Protein 2QEN (pdb70)

InterPro domains:
  IPR011579 ATPase domain [PF01637] (15-243)
  IPR027417 P-loop containing nucleoside triphosphate hydrolase [G3DSA:3.40.50.300] (1-202)
  IPR027417 P-loop containing nucleoside triphosphate hydrolase [SSF52540] (1-277)
  IPR036388 Winged helix-like DNA-binding domain superfamily [G3DSA:1.10.10.10] (281-350)
  IPR036390 Winged helix DNA-binding domain superfamily [SSF46785] (278-348)
  IPR048907 MCM, C-terminal domain [PF21100] (280-339)

Foldseek 3Di:
DLLDDDAAQAPVNDQDCPVLLVLVVVQVVPALEAEEEAAPLLQRVNSVNRSCVVPAEFEAELCVQCPPPVAHEQQSSLVRVLVRCPPVVVVCVVQVFPDDAPCNVDRSVPDDPLNRVVSQLVSLVVSVAYEYEYEQCLSCLRYDDPRNLSVQLSSLCCRPPRSRYHYYYYHNLQLSVCVSQPCCDPVGSNHPGDGHYRYRYFDALVSQLVSLVVLCVVVVHDDDSVLSNVLCVQFPRRSSLSSQLSNLCVVPVDSVRSVVVSLVVLLVVLVVVVVVVVVVPVVLLLLLLQLLVPLWADVSSQVVVVVVPDRDDPVRSVVSVVSCVSRQQWDQDPRTIHGNGSSSSVSSPD

B-factor: mean 32.13, std 5.2, range [16.72, 61.6]

Sequence (350 aa):
MLFDLRPKTRREDIFDREEESRKLEESLENYPLTLLLGIRRVGKSSLLRAFLNERPGILIDCRELYAERGHITREELIKELQSTISPFQKFQSKFKISLNLKFLTLEPRKLSLREVFRELNDLGEELGEFIVAFDEAQYLRFYGSRGGKELLALFAYAYDSLPNLKIILTGSEVGLLHDFLKITDYESPLYGRIAGEVLVKPFDKDTSVEFLKRGFREVNLDVPENEIEEAVELLDGIPGWLVVFGVEYLRNGDFGRAMKRTLEVAKGLIMGELEELRRRSPRYVDILRAIALGYNRWSLIRDYLAVKGTKIPEPRLYALLENLKKMNWIVEEDNTYKIADPVVATVLRI

Radius of gyration: 21.98 Å; Cα contacts (8 Å, |Δi|>4): 518; chains: 1; bounding box: 41×49×59 Å

CATH classification: 3.40.50.300 (+2 more: 1.10.8.60, 1.10.10.10)

Structure (mmCIF, N/CA/C/O backbone):
data_2QEN
#
_entry.id   2QEN
#
_cell.length_a   80.614
_cell.length_b   49.195
_cell.length_c   108.863
_cell.angle_alpha   90.00
_cell.angle_beta   98.10
_cell.angle_gamma   90.00
#
_symmetry.space_group_name_H-M   'C 1 2 1'
#
loop_
_entity.id
_entity.type
_entity.pdbx_description
1 polymer 'WALKER-TYPE ATPASE'
2 non-polymer 'MAGNESIUM ION'
3 non-polymer "ADENOSINE-5'-DIPHOSPHATE"
4 water water
#
loop_
_atom_site.group_PDB
_atom_site.id
_atom_site.type_symbol
_atom_site.label_atom_id
_atom_site.label_alt_id
_atom_site.label_comp_id
_atom_site.label_asym_id
_atom_site.label_entity_id
_atom_site.label_seq_id
_atom_site.pdbx_PDB_ins_code
_atom_site.Cartn_x
_atom_site.Cartn_y
_atom_site.Cartn_z
_atom_site.occupancy
_atom_site.B_iso_or_equiv
_atom_site.auth_seq_id
_atom_site.auth_comp_id
_atom_site.auth_asym_id
_atom_site.auth_atom_id
_atom_site.pdbx_PDB_model_num
ATOM 1 N N . MET A 1 1 ? 30.362 -4.060 29.008 1.00 33.10 1 MET A N 1
ATOM 2 C CA . MET A 1 1 ? 29.508 -4.397 30.206 1.00 33.59 1 MET A CA 1
ATOM 3 C C . MET A 1 1 ? 28.508 -3.287 30.559 1.00 31.96 1 MET A C 1
ATOM 4 O O . MET A 1 1 ? 28.770 -2.112 30.301 1.00 31.84 1 MET A O 1
ATOM 9 N N . LEU A 1 2 ? 27.364 -3.672 31.126 1.00 30.62 2 LEU A N 1
ATOM 10 C CA . LEU A 1 2 ? 26.340 -2.717 31.577 1.00 29.35 2 LEU A CA 1
ATOM 11 C C . LEU A 1 2 ? 26.872 -1.743 32.620 1.00 28.19 2 LEU A C 1
ATOM 12 O O . LEU A 1 2 ? 26.668 -0.531 32.509 1.00 27.70 2 LEU A O 1
ATOM 17 N N . PHE A 1 3 ? 27.541 -2.284 33.635 1.00 26.46 3 PHE A N 1
ATOM 18 C CA . PHE A 1 3 ? 28.052 -1.466 34.724 1.00 25.54 3 PHE A CA 1
ATOM 19 C C . PHE A 1 3 ? 29.377 -0.813 34.322 1.00 25.43 3 PHE A C 1
ATOM 20 O O . PHE A 1 3 ? 30.458 -1.214 34.732 1.00 24.69 3 PHE A O 1
ATOM 28 N N . ASP A 1 4 ? 29.238 0.211 33.491 1.00 26.49 4 ASP A N 1
ATOM 29 C CA . ASP A 1 4 ? 30.355 0.922 32.881 1.00 27.58 4 ASP A CA 1
ATOM 30 C C . ASP A 1 4 ? 29.854 2.325 32.579 1.00 27.78 4 ASP A C 1
ATOM 31 O O . ASP A 1 4 ? 28.772 2.482 32.042 1.00 27.15 4 ASP A O 1
ATOM 36 N N . LEU A 1 5 ? 30.642 3.339 32.934 1.00 29.48 5 LEU A N 1
ATOM 37 C CA . LEU A 1 5 ? 30.213 4.746 32.823 1.00 30.96 5 LEU A CA 1
ATOM 38 C C . LEU A 1 5 ? 30.444 5.401 31.463 1.00 31.61 5 LEU A C 1
ATOM 39 O O . LEU A 1 5 ? 29.859 6.449 31.191 1.00 32.00 5 LEU A O 1
ATOM 44 N N . ARG A 1 6 ? 31.289 4.807 30.619 1.00 32.44 6 ARG A N 1
ATOM 45 C CA . ARG A 1 6 ? 31.525 5.328 29.257 1.00 33.66 6 ARG A CA 1
ATOM 46 C C . ARG A 1 6 ? 30.240 5.298 28.414 1.00 33.63 6 ARG A C 1
ATOM 47 O O . ARG A 1 6 ? 29.360 4.468 28.668 1.00 33.64 6 ARG A O 1
ATOM 55 N N . PRO A 1 7 ? 30.112 6.215 27.419 1.00 33.79 7 PRO A N 1
ATOM 56 C CA . PRO A 1 7 ? 28.908 6.253 26.584 1.00 33.50 7 PRO A CA 1
ATOM 57 C C . PRO A 1 7 ? 28.632 4.954 25.824 1.00 33.12 7 PRO A C 1
ATOM 58 O O . PRO A 1 7 ? 29.545 4.334 25.286 1.00 33.30 7 PRO A O 1
ATOM 62 N N . LYS A 1 8 ? 27.372 4.551 25.788 1.00 32.96 8 LYS A N 1
ATOM 63 C CA . LYS A 1 8 ? 26.974 3.354 25.056 1.00 32.80 8 LYS A CA 1
ATOM 64 C C . LYS A 1 8 ? 26.593 3.718 23.617 1.00 33.24 8 LYS A C 1
ATOM 65 O O . LYS A 1 8 ? 25.796 4.631 23.385 1.00 32.65 8 LYS A O 1
ATOM 71 N N . THR A 1 9 ? 27.177 2.998 22.664 1.00 33.62 9 THR A N 1
ATOM 72 C CA . THR A 1 9 ? 27.120 3.388 21.252 1.00 34.98 9 THR A CA 1
ATOM 73 C C . THR A 1 9 ? 26.603 2.293 20.310 1.00 35.19 9 THR A C 1
ATOM 74 O O . THR A 1 9 ? 26.340 2.562 19.140 1.00 36.01 9 THR A O 1
ATOM 78 N N . ARG A 1 10 ? 26.463 1.070 20.815 1.00 35.56 10 ARG A N 1
ATOM 79 C CA . ARG A 1 10 ? 26.048 -0.073 19.999 1.00 36.10 10 ARG A CA 1
ATOM 80 C C . ARG A 1 10 ? 24.819 -0.754 20.585 1.00 36.01 10 ARG A C 1
ATOM 81 O O . ARG A 1 10 ? 24.598 -0.708 21.797 1.00 35.69 10 ARG A O 1
ATOM 89 N N . ARG A 1 11 ? 24.049 -1.397 19.709 1.00 36.17 11 ARG A N 1
ATOM 90 C CA . ARG A 1 11 ? 22.846 -2.147 20.057 1.00 36.70 11 ARG A CA 1
ATOM 91 C C . ARG A 1 11 ? 23.105 -3.251 21.103 1.00 36.80 11 ARG A C 1
ATOM 92 O O . ARG A 1 11 ? 22.334 -3.383 22.050 1.00 36.55 11 ARG A O 1
ATOM 100 N N . GLU A 1 12 ? 24.183 -4.026 20.938 1.00 36.98 12 GLU A N 1
ATOM 101 C CA . GLU A 1 12 ? 24.496 -5.137 21.856 1.00 37.42 12 GLU A CA 1
ATOM 102 C C . GLU A 1 12 ? 24.899 -4.639 23.257 1.00 36.56 12 GLU A C 1
ATOM 103 O O . GLU A 1 12 ? 25.000 -5.425 24.196 1.00 36.81 12 GLU A O 1
ATOM 109 N N . ASP A 1 13 ? 25.104 -3.330 23.385 1.00 36.00 13 ASP A N 1
ATOM 110 C CA . ASP A 1 13 ? 25.464 -2.691 24.663 1.00 35.29 13 ASP A CA 1
ATOM 111 C C . ASP A 1 13 ? 24.279 -2.045 25.399 1.00 34.29 13 ASP A C 1
ATOM 112 O O . ASP A 1 13 ? 24.433 -1.509 26.491 1.00 34.39 13 ASP A O 1
ATOM 117 N N . ILE A 1 14 ? 23.101 -2.122 24.792 1.00 33.39 14 ILE A N 1
ATOM 118 C CA . ILE A 1 14 ? 21.876 -1.505 25.308 1.00 32.80 14 ILE A CA 1
ATOM 119 C C . ILE A 1 14 ? 20.966 -2.605 25.851 1.00 31.67 14 ILE A C 1
ATOM 120 O O . ILE A 1 14 ? 20.606 -3.521 25.110 1.00 30.86 14 ILE A O 1
ATOM 125 N N . PHE A 1 15 ? 20.616 -2.522 27.140 1.00 30.23 15 PHE A N 1
ATOM 126 C CA . PHE A 1 15 ? 19.626 -3.426 27.732 1.00 29.37 15 PHE A CA 1
ATOM 127 C C . PHE A 1 15 ? 18.230 -3.108 27.195 1.00 29.38 15 PHE A C 1
ATOM 128 O O . PHE A 1 15 ? 17.826 -1.946 27.150 1.00 28.87 15 PHE A O 1
ATOM 136 N N . ASP A 1 16 ? 17.508 -4.164 26.820 1.00 29.89 16 ASP A N 1
ATOM 137 C CA .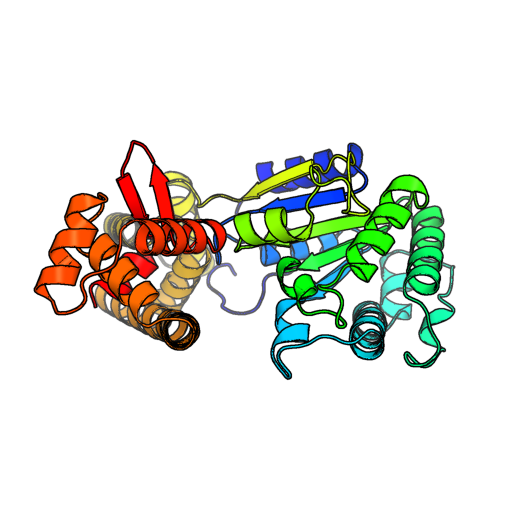 ASP A 1 16 ? 16.196 -4.103 26.145 1.00 30.39 16 ASP A CA 1
ATOM 138 C C . ASP A 1 16 ? 16.028 -3.027 25.075 1.00 30.21 16 ASP A C 1
ATOM 139 O O . ASP A 1 16 ? 16.777 -3.002 24.094 1.00 30.21 16 ASP A O 1
ATOM 144 N N . ARG A 1 17 ? 15.034 -2.159 25.277 1.00 30.14 17 ARG A N 1
ATOM 145 C CA . ARG A 1 17 ? 14.655 -1.100 24.313 1.00 29.57 17 ARG A CA 1
ATOM 146 C C . ARG A 1 17 ? 14.302 -1.608 22.910 1.00 29.31 17 ARG A C 1
ATOM 147 O O . ARG A 1 17 ? 14.422 -0.883 21.921 1.00 28.78 17 ARG A O 1
ATOM 155 N N . GLU A 1 18 ? 13.844 -2.851 22.836 1.00 29.51 18 GLU A N 1
ATOM 156 C CA . GLU A 1 18 ? 13.518 -3.477 21.551 1.00 29.93 18 GLU A CA 1
ATOM 157 C C . GLU A 1 18 ? 12.202 -2.960 20.951 1.00 29.60 18 GLU A C 1
ATOM 158 O O . GLU A 1 18 ? 12.078 -2.831 19.735 1.00 29.45 18 GLU A O 1
ATOM 164 N N . GLU A 1 19 ? 11.239 -2.661 21.818 1.00 29.48 19 GLU A N 1
ATOM 165 C CA . GLU A 1 19 ? 9.980 -2.022 21.430 1.00 29.37 19 GLU A CA 1
ATOM 166 C C . GLU A 1 19 ? 10.253 -0.598 20.924 1.00 28.52 19 GLU A C 1
ATOM 167 O O . GLU A 1 19 ? 9.741 -0.192 19.889 1.00 27.95 19 GLU A O 1
ATOM 173 N N . GLU A 1 20 ? 11.073 0.140 21.672 1.00 27.91 20 GLU A N 1
ATOM 174 C CA . GLU A 1 20 ? 11.424 1.527 21.365 1.00 27.53 20 GLU A CA 1
ATOM 175 C C . GLU A 1 20 ? 12.188 1.668 20.043 1.00 27.32 20 GLU A C 1
ATOM 176 O O . GLU A 1 20 ? 11.952 2.605 19.269 1.00 26.89 20 GLU A O 1
ATOM 182 N N . SER A 1 21 ? 13.102 0.736 19.800 1.00 27.49 21 SER A N 1
ATOM 183 C CA . SER A 1 21 ? 13.885 0.719 18.566 1.00 28.41 21 SER A CA 1
ATOM 184 C C . SER A 1 21 ? 13.001 0.454 17.328 1.00 27.65 21 SER A C 1
ATOM 185 O O . SER A 1 21 ? 13.111 1.156 16.323 1.00 27.99 21 SER A O 1
ATOM 188 N N . ARG A 1 22 ? 12.114 -0.532 17.431 1.00 27.14 22 ARG A N 1
ATOM 189 C CA . ARG A 1 22 ? 11.126 -0.833 16.400 1.00 27.70 22 ARG A CA 1
ATOM 190 C C . ARG A 1 22 ? 10.214 0.366 16.140 1.00 26.86 22 ARG A C 1
ATOM 191 O O . ARG A 1 22 ? 9.981 0.730 14.990 1.00 26.19 22 ARG A O 1
ATOM 199 N N . LYS A 1 23 ? 9.725 0.983 17.214 1.00 26.58 23 LYS A N 1
ATOM 200 C CA . LYS A 1 23 ? 8.887 2.177 17.101 1.00 26.90 23 LYS A CA 1
ATOM 201 C C . LYS A 1 23 ? 9.594 3.363 16.433 1.00 26.70 23 LYS A C 1
ATOM 202 O O . LYS A 1 23 ? 8.964 4.125 15.710 1.00 26.45 23 LYS A O 1
ATOM 208 N N . LEU A 1 24 ? 10.899 3.496 16.671 1.00 26.97 24 LEU A N 1
ATOM 209 C CA . LEU A 1 24 ? 11.722 4.500 16.017 1.00 27.56 24 LEU A CA 1
ATOM 210 C C . LEU A 1 24 ? 11.851 4.203 14.510 1.00 27.80 24 LEU A C 1
ATOM 211 O O . LEU A 1 24 ? 11.668 5.105 13.697 1.00 27.02 24 LEU A O 1
ATOM 216 N N . GLU A 1 25 ? 12.133 2.940 14.156 1.00 28.59 25 GLU A N 1
ATOM 217 C CA . GLU A 1 25 ? 12.185 2.493 12.754 1.00 29.73 25 GLU A CA 1
ATOM 218 C C . GLU A 1 25 ? 10.871 2.754 12.042 1.00 29.38 25 GLU A C 1
ATOM 219 O O . GLU A 1 25 ? 10.869 3.255 10.911 1.00 29.44 25 GLU A O 1
ATOM 225 N N . GLU A 1 26 ? 9.768 2.397 12.703 1.00 28.89 26 GLU A N 1
ATOM 226 C CA . GLU A 1 26 ? 8.420 2.606 12.181 1.00 29.19 26 GLU A CA 1
ATOM 227 C C . GLU A 1 26 ? 8.130 4.091 11.934 1.00 28.49 26 GLU A C 1
ATOM 228 O O . GLU A 1 26 ? 7.569 4.456 10.905 1.00 28.01 26 GLU A O 1
ATOM 234 N N . SER A 1 27 ? 8.545 4.947 12.862 1.00 28.20 27 SER A N 1
ATOM 235 C CA . SER A 1 27 ? 8.303 6.373 12.717 1.00 28.38 27 SER A CA 1
ATOM 236 C C . SER A 1 27 ? 9.048 6.977 11.524 1.00 28.61 27 SER A C 1
ATOM 237 O O . SER A 1 27 ? 8.488 7.782 10.769 1.00 28.01 27 SER A O 1
ATOM 240 N N . LEU A 1 28 ? 10.310 6.584 11.364 1.00 29.51 28 LEU A N 1
ATOM 241 C CA . LEU A 1 28 ? 11.092 6.981 10.191 1.00 30.26 28 LEU A CA 1
ATOM 242 C C . LEU A 1 28 ? 10.416 6.564 8.884 1.00 30.43 28 LEU A C 1
ATOM 243 O O . LEU A 1 28 ? 10.326 7.373 7.954 1.00 30.24 28 LEU A O 1
ATOM 248 N N . GLU A 1 29 ? 9.897 5.332 8.840 1.00 31.06 29 GLU A N 1
ATOM 249 C CA . GLU A 1 29 ? 9.128 4.833 7.685 1.00 31.69 29 GLU A CA 1
ATOM 250 C C . GLU A 1 29 ? 7.906 5.678 7.361 1.00 31.45 29 GLU A C 1
ATOM 251 O O . GLU A 1 29 ? 7.527 5.796 6.200 1.00 31.32 29 GLU A O 1
ATOM 257 N N . ASN A 1 30 ? 7.289 6.260 8.386 1.00 31.53 30 ASN A N 1
ATOM 258 C CA . ASN A 1 30 ? 6.000 6.936 8.211 1.00 31.75 30 ASN A CA 1
ATOM 259 C C . ASN A 1 30 ? 6.046 8.465 8.045 1.00 31.69 30 ASN A C 1
ATOM 260 O O . ASN A 1 30 ? 5.147 9.039 7.443 1.00 31.76 30 ASN A O 1
ATOM 265 N N . TYR A 1 31 ? 7.092 9.102 8.575 1.00 31.59 31 TYR A N 1
ATOM 266 C CA . TYR A 1 31 ? 7.200 10.560 8.648 1.00 31.47 31 TYR A CA 1
ATOM 267 C C . TYR A 1 31 ? 8.619 11.002 8.330 1.00 31.27 31 TYR A C 1
ATOM 268 O O . TYR A 1 31 ? 9.566 10.323 8.709 1.00 31.31 31 TYR A O 1
ATOM 277 N N . PRO A 1 32 ? 8.774 12.144 7.632 1.00 31.21 32 PRO A N 1
ATOM 278 C CA . PRO A 1 32 ? 10.108 12.731 7.403 1.00 31.19 32 PRO A CA 1
ATOM 279 C C . PRO A 1 32 ? 10.782 13.225 8.704 1.00 30.93 32 PRO A C 1
ATOM 280 O O . PRO A 1 32 ? 12.026 13.280 8.793 1.00 30.95 32 PRO A O 1
ATOM 284 N N . LEU A 1 33 ? 9.958 13.560 9.689 1.00 30.03 33 LEU A N 1
ATOM 285 C CA . LEU A 1 33 ? 10.401 14.133 10.946 1.00 29.95 33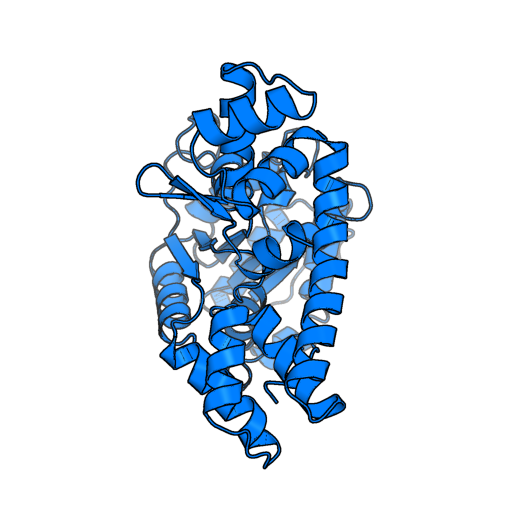 LEU A CA 1
ATOM 286 C C . LEU A 1 33 ? 9.870 13.280 12.123 1.00 29.61 33 LEU A C 1
ATOM 287 O O . LEU A 1 33 ? 8.675 12.971 12.183 1.00 29.57 33 LEU A O 1
ATOM 292 N N . THR A 1 34 ? 10.754 12.941 13.058 1.00 28.86 34 THR A N 1
ATOM 293 C CA . THR A 1 34 ? 10.424 12.096 14.223 1.00 28.62 34 THR A CA 1
ATOM 294 C C . THR A 1 34 ? 10.923 12.788 15.487 1.00 28.14 34 THR A C 1
ATOM 295 O O . THR A 1 34 ? 12.022 13.335 15.494 1.00 28.93 34 THR A O 1
ATOM 299 N N . LEU A 1 35 ? 10.110 12.785 16.541 1.00 27.45 35 LEU A N 1
ATOM 300 C CA . LEU A 1 35 ? 10.539 13.283 17.849 1.00 26.81 35 LEU A CA 1
ATOM 301 C C . LEU A 1 35 ? 10.809 12.117 18.803 1.00 26.46 35 LEU A C 1
ATOM 302 O O . LEU A 1 35 ? 9.970 11.225 18.956 1.00 26.93 35 LEU A O 1
ATOM 307 N N . LEU A 1 36 ? 11.988 12.112 19.422 1.00 25.62 36 LEU A N 1
ATOM 308 C CA . LEU A 1 36 ? 12.309 11.111 20.414 1.00 24.94 36 LEU A CA 1
ATOM 309 C C . LEU A 1 36 ? 12.280 11.747 21.806 1.00 24.90 36 LEU A C 1
ATOM 310 O O . LEU A 1 36 ? 13.112 12.597 22.124 1.00 25.11 36 LEU A O 1
ATOM 315 N N . LEU A 1 37 ? 11.309 11.333 22.618 1.00 23.75 37 LEU A N 1
ATOM 316 C CA . LEU A 1 37 ? 10.917 12.086 23.815 1.00 23.73 37 LEU A CA 1
ATOM 317 C C . LEU A 1 37 ? 10.933 11.278 25.101 1.00 23.59 37 LEU A C 1
ATOM 318 O O . LEU A 1 37 ? 10.595 10.089 25.102 1.00 23.54 37 LEU A O 1
ATOM 323 N N . GLY A 1 38 ? 11.320 11.938 26.192 1.00 24.17 38 GLY A N 1
ATOM 324 C CA . GLY A 1 38 ? 11.342 11.340 27.523 1.00 24.40 38 GLY A CA 1
ATOM 325 C C . GLY A 1 38 ? 12.165 12.133 28.525 1.00 25.58 38 GLY A C 1
ATOM 326 O O . GLY A 1 38 ? 12.875 13.074 28.168 1.00 25.78 38 GLY A O 1
ATOM 327 N N . ILE A 1 39 ? 12.056 11.734 29.784 1.00 26.13 39 ILE A N 1
ATOM 328 C CA . ILE A 1 39 ? 12.791 12.308 30.922 1.00 27.70 39 ILE A CA 1
ATOM 329 C C . ILE A 1 39 ? 14.312 12.258 30.712 1.00 27.26 39 ILE A C 1
ATOM 330 O O . ILE A 1 39 ? 14.829 11.360 30.039 1.00 27.07 39 ILE A O 1
ATOM 335 N N . ARG A 1 40 ? 15.025 13.231 31.270 1.00 27.49 40 ARG A N 1
ATOM 336 C CA . ARG A 1 40 ? 16.485 13.208 31.267 1.00 28.13 40 ARG A CA 1
ATOM 337 C C . ARG A 1 40 ? 16.999 11.939 31.965 1.00 27.72 40 ARG A C 1
ATOM 338 O O . ARG A 1 40 ? 16.506 11.581 33.032 1.00 27.01 40 ARG A O 1
ATOM 346 N N . ARG A 1 41 ? 17.973 11.276 31.332 1.00 27.45 41 ARG A N 1
ATOM 347 C CA . ARG A 1 41 ? 18.660 10.063 31.831 1.00 27.18 41 ARG A CA 1
ATOM 348 C C . A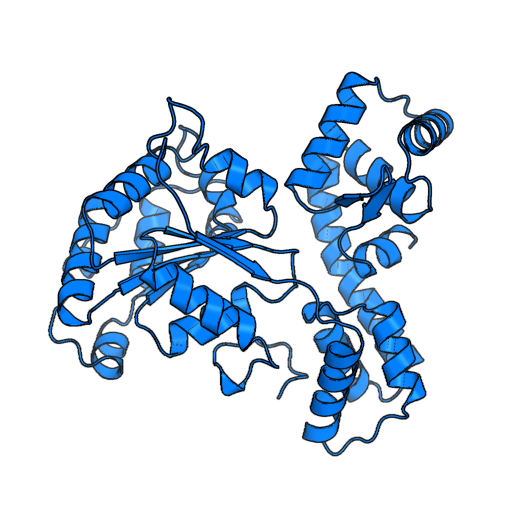RG A 1 41 ? 17.894 8.773 31.590 1.00 26.72 41 ARG A C 1
ATOM 349 O O . ARG A 1 41 ? 18.319 7.710 32.039 1.00 26.34 41 ARG A O 1
ATOM 357 N N . VAL A 1 42 ? 16.768 8.875 30.894 1.00 25.98 42 VAL A N 1
ATOM 358 C CA . VAL A 1 42 ? 15.931 7.716 30.602 1.00 25.69 42 VAL A CA 1
ATOM 359 C C . VAL A 1 42 ? 16.561 6.786 29.555 1.00 26.14 42 VAL A C 1
ATOM 360 O O . VAL A 1 42 ? 16.197 5.616 29.462 1.00 26.69 42 VAL A O 1
ATOM 364 N N . GLY A 1 43 ? 17.481 7.323 28.756 1.00 26.24 43 GLY A N 1
ATOM 365 C CA . GLY A 1 43 ? 18.209 6.538 27.762 1.00 26.56 43 GLY A CA 1
ATOM 366 C C . GLY A 1 43 ? 18.041 6.912 26.290 1.00 26.13 43 GLY A C 1
ATOM 367 O O . GLY A 1 43 ? 18.289 6.070 25.426 1.00 25.88 43 GLY A O 1
ATOM 368 N N . LYS A 1 44 ? 17.635 8.156 26.003 1.00 25.89 44 LYS A N 1
ATOM 369 C CA . LYS A 1 44 ? 17.426 8.629 24.609 1.00 25.62 44 LYS A CA 1
ATOM 370 C C . LYS A 1 44 ? 18.695 8.713 23.769 1.00 26.19 44 LYS A C 1
ATOM 371 O O . LYS A 1 44 ? 18.727 8.212 22.634 1.00 26.48 44 LYS A O 1
ATOM 377 N N . SER A 1 45 ? 19.740 9.368 24.287 1.00 26.28 45 SER A N 1
ATOM 378 C CA . SER A 1 45 ? 21.008 9.435 23.538 1.00 26.12 45 SER A CA 1
ATOM 379 C C . SER A 1 45 ? 21.571 8.051 23.229 1.00 25.99 45 SER A C 1
ATOM 380 O O . SER A 1 45 ? 22.019 7.784 22.107 1.00 25.64 45 SER A O 1
ATOM 383 N N . SER A 1 46 ? 21.531 7.180 24.231 1.00 25.54 46 SER A N 1
ATOM 384 C CA . SER A 1 46 ? 22.052 5.824 24.115 1.00 25.88 46 SER A CA 1
ATOM 385 C C . SER A 1 46 ? 21.328 5.025 23.046 1.00 26.04 46 SER A C 1
ATOM 386 O O . SER A 1 46 ? 21.972 4.399 22.221 1.00 25.75 46 SER A O 1
ATOM 389 N N . LEU A 1 47 ? 19.988 5.060 23.074 1.00 26.71 47 LEU A N 1
ATOM 390 C CA . LEU A 1 47 ? 19.157 4.412 22.065 1.00 27.31 47 LEU A CA 1
ATOM 391 C C . LEU A 1 47 ? 19.461 4.977 20.675 1.00 27.17 47 LEU A C 1
ATOM 392 O O . LEU A 1 47 ? 19.620 4.224 19.724 1.00 26.99 47 LEU A O 1
ATOM 397 N N . LEU A 1 48 ? 19.566 6.302 20.582 1.00 27.24 48 LEU A N 1
ATOM 398 C CA . LEU A 1 48 ? 19.872 6.978 19.321 1.00 27.59 48 LEU A CA 1
ATOM 399 C C . LEU A 1 48 ? 21.252 6.620 18.750 1.00 27.51 48 LEU A C 1
ATOM 400 O O . LEU A 1 48 ? 21.355 6.350 17.549 1.00 28.03 48 LEU A O 1
ATOM 405 N N . ARG A 1 49 ? 22.294 6.602 19.587 1.00 26.50 49 ARG A N 1
ATOM 406 C CA . ARG A 1 49 ? 23.627 6.184 19.133 1.00 26.75 49 ARG A CA 1
ATOM 407 C C . ARG A 1 49 ? 23.680 4.740 18.624 1.00 26.71 49 ARG A C 1
ATOM 408 O O . ARG A 1 49 ? 24.317 4.466 17.601 1.00 26.86 49 ARG A O 1
ATOM 416 N N . ALA A 1 50 ? 23.021 3.830 19.345 1.00 26.49 50 ALA A N 1
ATOM 417 C CA . ALA A 1 50 ? 22.886 2.430 18.935 1.00 26.73 50 ALA A CA 1
ATOM 418 C C . ALA A 1 50 ? 22.141 2.298 17.592 1.00 26.55 50 ALA A C 1
ATOM 419 O O . ALA A 1 50 ? 22.543 1.536 16.726 1.00 26.04 50 ALA A O 1
ATOM 421 N N . PHE A 1 51 ? 21.069 3.069 17.438 1.00 27.28 51 PHE A N 1
ATOM 422 C CA . PHE A 1 51 ? 20.268 3.117 16.210 1.00 28.32 51 PHE A CA 1
ATOM 423 C C . PHE A 1 51 ? 21.092 3.603 15.011 1.00 28.92 51 PHE A C 1
ATOM 424 O O . PHE A 1 51 ? 21.018 3.024 13.927 1.00 28.80 51 PHE A O 1
ATOM 432 N N . LEU A 1 52 ? 21.874 4.665 15.208 1.00 29.65 52 LEU A N 1
ATOM 433 C CA . LEU A 1 52 ? 22.721 5.206 14.137 1.00 31.05 52 LEU A CA 1
ATOM 434 C C . LEU A 1 52 ? 23.956 4.348 13.872 1.00 31.90 52 LEU A C 1
ATOM 435 O O . LEU A 1 52 ? 24.546 4.453 12.800 1.00 32.12 52 LEU A O 1
ATOM 440 N N . ASN A 1 53 ? 24.340 3.510 14.841 1.00 32.68 53 ASN A N 1
ATOM 441 C CA . ASN A 1 53 ? 25.483 2.599 14.675 1.00 33.95 53 ASN A CA 1
ATOM 442 C C . ASN A 1 53 ? 25.290 1.690 13.460 1.00 34.58 53 ASN A C 1
ATOM 443 O O . ASN A 1 53 ? 26.247 1.347 12.771 1.00 34.71 53 ASN A O 1
ATOM 448 N N . GLU A 1 54 ? 24.039 1.322 13.197 1.00 35.52 54 GLU A N 1
ATOM 449 C CA . GLU A 1 54 ? 23.710 0.415 12.095 1.00 36.46 54 GLU A CA 1
ATOM 450 C C . GLU A 1 54 ? 23.165 1.133 10.861 1.00 35.73 54 GLU A C 1
ATOM 451 O O . GLU A 1 54 ? 23.115 0.552 9.775 1.00 36.21 54 GLU A O 1
ATOM 457 N N . ARG A 1 55 ? 22.775 2.392 11.036 1.00 35.11 55 ARG A N 1
ATOM 458 C CA . ARG A 1 55 ? 22.119 3.179 9.999 1.00 34.93 55 ARG A CA 1
ATOM 459 C C . ARG A 1 55 ? 22.877 4.480 9.742 1.00 34.36 55 ARG A C 1
ATOM 460 O O . ARG A 1 55 ? 23.154 5.215 10.698 1.00 35.19 55 ARG A O 1
ATOM 468 N N . PRO A 1 56 ? 23.187 4.786 8.459 1.00 33.45 56 PRO A N 1
ATOM 469 C CA . PRO A 1 56 ? 23.932 6.003 8.099 1.00 32.56 56 PRO A CA 1
ATOM 470 C C . PRO A 1 56 ? 23.223 7.258 8.600 1.00 31.95 56 PRO A C 1
ATOM 471 O O . PRO A 1 56 ? 22.039 7.499 8.289 1.00 31.60 56 PRO A O 1
ATOM 475 N N . GLY A 1 57 ? 23.949 8.037 9.387 1.00 31.21 57 GLY A N 1
ATOM 476 C CA . GLY A 1 57 ? 23.394 9.218 10.006 1.00 30.04 57 GLY A CA 1
ATOM 477 C C . GLY A 1 57 ? 24.427 9.900 10.861 1.00 29.87 57 GLY A C 1
ATOM 478 O O . GLY A 1 57 ? 25.509 9.360 11.101 1.00 29.70 57 GLY A O 1
ATOM 479 N N . ILE A 1 58 ? 24.083 11.101 11.305 1.00 29.66 58 ILE A N 1
ATOM 480 C CA . ILE A 1 58 ? 24.915 11.890 12.207 1.00 29.32 58 ILE A CA 1
ATOM 481 C C . ILE A 1 58 ? 24.115 12.403 13.405 1.00 29.06 58 ILE A C 1
ATOM 482 O O . ILE A 1 58 ? 22.908 12.662 13.309 1.00 29.14 58 ILE A O 1
ATOM 487 N N . LEU A 1 59 ? 24.796 12.526 14.537 1.00 28.79 59 LEU A N 1
ATOM 488 C CA . LEU A 1 59 ? 24.176 13.017 15.762 1.00 28.56 59 LEU A CA 1
ATOM 489 C C . LEU A 1 59 ? 24.828 14.343 16.143 1.00 28.09 59 LEU A C 1
ATOM 490 O O . LEU A 1 59 ? 26.042 14.410 16.384 1.00 26.96 59 LEU A O 1
ATOM 495 N N . ILE A 1 60 ? 24.011 15.394 16.177 1.00 27.98 60 ILE A N 1
ATOM 496 C CA . ILE A 1 60 ? 24.462 16.720 16.599 1.00 27.90 60 ILE A CA 1
ATOM 497 C C . ILE A 1 60 ? 23.962 17.021 18.013 1.00 27.72 60 ILE A C 1
ATOM 498 O O . ILE A 1 60 ? 22.761 17.087 18.246 1.00 27.48 60 ILE A O 1
ATOM 503 N N . ASP A 1 61 ? 24.902 17.202 18.941 1.00 27.65 61 ASP A N 1
ATOM 504 C CA . ASP A 1 61 ? 24.610 17.544 20.332 1.00 27.81 61 ASP A CA 1
ATOM 505 C C . ASP A 1 61 ? 24.373 19.060 20.465 1.00 27.74 61 ASP A C 1
ATOM 506 O O . ASP A 1 61 ? 25.319 19.854 20.536 1.00 26.59 61 ASP A O 1
ATOM 511 N N . CYS A 1 62 ? 23.091 19.429 20.485 1.00 27.73 62 CYS A N 1
ATOM 512 C CA . CYS A 1 62 ? 22.647 20.820 20.543 1.00 27.93 62 CYS A CA 1
ATOM 513 C C . CYS A 1 62 ? 22.943 21.484 21.888 1.00 28.20 62 CYS A C 1
ATOM 514 O O . CYS A 1 62 ? 23.191 22.692 21.943 1.00 27.95 62 CYS A O 1
ATOM 517 N N . ARG A 1 63 ? 22.918 20.702 22.969 1.00 28.77 63 ARG A N 1
ATOM 518 C CA . ARG A 1 63 ? 23.274 21.228 24.282 1.00 30.11 63 ARG A CA 1
ATOM 519 C C . ARG A 1 63 ? 24.760 21.620 24.347 1.00 30.38 63 ARG A C 1
ATOM 520 O O . ARG A 1 63 ? 25.099 22.720 24.806 1.00 30.68 63 ARG A O 1
ATOM 528 N N . GLU A 1 64 ? 25.631 20.729 23.873 1.00 30.55 64 GLU A N 1
ATOM 529 C CA . GLU A 1 64 ? 27.065 21.008 23.736 1.00 31.64 64 GLU A CA 1
ATOM 530 C C . GLU A 1 64 ? 27.349 22.220 22.820 1.00 30.86 64 GLU A C 1
ATOM 531 O O . GLU A 1 64 ? 28.336 22.923 23.031 1.00 30.98 64 GLU A O 1
ATOM 537 N N . LEU A 1 65 ? 26.493 22.473 21.822 1.00 29.94 65 LEU A N 1
ATOM 538 C CA . LEU A 1 65 ? 26.655 23.654 20.957 1.00 29.85 65 LEU A CA 1
ATOM 539 C C . LEU A 1 65 ? 26.280 24.949 21.680 1.00 29.80 65 LEU A C 1
ATOM 540 O O . LEU A 1 65 ? 26.875 25.995 21.464 1.00 29.22 65 LEU A O 1
ATOM 545 N N . TYR A 1 66 ? 25.264 24.858 22.525 1.00 30.26 66 TYR A N 1
ATOM 546 C CA . TYR A 1 66 ? 24.768 25.988 23.294 1.00 30.81 66 TYR A CA 1
ATOM 547 C C . TYR A 1 66 ? 25.674 26.318 24.493 1.00 31.11 66 TYR A C 1
ATOM 548 O O . TYR A 1 66 ? 25.916 27.487 24.786 1.00 31.00 66 TYR A O 1
ATOM 557 N N . ALA A 1 67 ? 26.170 25.274 25.163 1.00 31.58 67 ALA A N 1
ATOM 558 C CA . ALA A 1 67 ? 26.933 25.371 26.420 1.00 32.05 67 ALA A CA 1
ATOM 559 C C . ALA A 1 67 ? 27.928 26.530 26.558 1.00 32.54 67 ALA A C 1
ATOM 560 O O . ALA A 1 67 ? 27.886 27.268 27.552 1.00 32.49 67 ALA A O 1
ATOM 562 N N . GLU A 1 68 ? 28.810 26.698 25.573 1.00 33.09 68 GLU A N 1
ATOM 563 C CA . GLU A 1 68 ? 29.918 27.661 25.691 1.00 33.42 68 GLU A CA 1
ATOM 564 C C . GLU A 1 68 ? 29.464 29.123 25.817 1.00 33.37 68 GLU A C 1
ATOM 565 O O . GLU A 1 68 ? 29.752 29.777 26.823 1.00 33.68 68 GLU A O 1
ATOM 571 N N . ARG A 1 69 ? 28.755 29.624 24.808 1.00 33.15 69 ARG A N 1
ATOM 572 C CA . ARG A 1 69 ? 28.367 31.037 24.748 1.00 32.78 69 ARG A CA 1
ATOM 573 C C . ARG A 1 69 ? 26.887 31.301 25.070 1.00 32.08 69 ARG A C 1
ATOM 574 O O . ARG A 1 69 ? 26.452 32.451 25.092 1.00 31.85 69 ARG A O 1
ATOM 582 N N . GLY A 1 70 ? 26.119 30.241 25.313 1.00 31.71 70 GLY A N 1
ATOM 583 C CA . GLY A 1 70 ? 24.676 30.365 25.529 1.00 30.94 70 GLY A CA 1
ATOM 584 C C . GLY A 1 70 ? 23.954 30.770 24.253 1.00 30.61 70 GLY A C 1
ATOM 585 O O . GLY A 1 70 ? 22.924 31.449 24.299 1.00 30.85 70 GLY A O 1
ATOM 586 N N . HIS A 1 71 ? 24.496 30.332 23.115 1.00 29.77 71 HIS A N 1
ATOM 587 C CA . HIS A 1 71 ? 24.103 30.823 21.795 1.00 29.19 71 HIS A CA 1
ATOM 588 C C . HIS A 1 71 ? 24.754 29.941 20.736 1.00 28.64 71 HIS A C 1
ATOM 589 O O . HIS A 1 71 ? 25.837 29.401 20.974 1.00 28.54 71 HIS A O 1
ATOM 596 N N . ILE A 1 72 ? 24.091 29.783 19.586 1.00 27.62 72 ILE A N 1
ATOM 597 C CA . ILE A 1 72 ? 24.634 29.017 18.452 1.00 27.01 72 ILE A CA 1
ATOM 598 C C . ILE A 1 72 ? 24.554 29.830 17.159 1.00 27.03 72 ILE A C 1
ATOM 599 O O . ILE A 1 72 ? 23.489 30.347 16.801 1.00 26.63 72 ILE A O 1
ATOM 604 N N . THR A 1 73 ? 25.676 29.926 16.450 1.00 26.92 73 THR A N 1
ATOM 605 C CA . THR A 1 73 ? 25.706 30.605 15.152 1.00 26.75 73 THR A CA 1
ATOM 606 C C . THR A 1 73 ? 25.652 29.580 14.026 1.00 27.12 73 THR A C 1
ATOM 607 O O . THR A 1 73 ? 25.901 28.392 14.255 1.00 26.62 73 THR A O 1
ATOM 611 N N . ARG A 1 74 ? 25.322 30.060 12.823 1.00 27.56 74 ARG A N 1
ATOM 612 C CA . ARG A 1 74 ? 25.366 29.282 11.583 1.00 28.44 74 ARG A CA 1
ATOM 613 C C . ARG A 1 74 ? 26.733 28.623 11.354 1.00 28.55 74 ARG A C 1
ATOM 614 O O . ARG A 1 74 ? 26.815 27.423 11.094 1.00 28.98 74 ARG A O 1
ATOM 622 N N . GLU A 1 75 ? 27.801 29.401 11.471 1.00 28.74 75 GLU A N 1
ATOM 623 C CA . GLU A 1 75 ? 29.152 28.887 11.266 1.00 28.90 75 GLU A CA 1
ATOM 624 C C . GLU A 1 75 ? 29.506 27.726 12.204 1.00 28.80 75 GLU A C 1
ATOM 625 O O . GLU A 1 75 ? 30.095 26.737 11.772 1.00 29.19 75 GLU A O 1
ATOM 631 N N . GLU A 1 76 ? 29.143 27.853 13.477 1.00 28.51 76 GLU A N 1
ATOM 632 C CA . GLU A 1 76 ? 29.408 26.820 14.480 1.00 28.18 76 GLU A CA 1
ATOM 633 C C . GLU A 1 76 ? 28.633 25.531 14.216 1.00 28.13 76 GLU A C 1
ATOM 634 O O . GLU A 1 76 ? 29.189 24.435 14.317 1.00 28.47 76 GLU A O 1
ATOM 640 N N . LEU A 1 77 ? 27.347 25.673 13.900 1.00 27.89 77 LEU A N 1
ATOM 641 C CA . LEU A 1 77 ? 26.500 24.549 13.565 1.00 27.92 77 LEU A CA 1
ATOM 642 C C . LEU A 1 77 ? 27.072 23.833 12.350 1.00 27.71 77 LEU A C 1
ATOM 643 O O . LEU A 1 77 ? 27.208 22.613 12.350 1.00 27.58 77 LEU A O 1
ATOM 648 N N . ILE A 1 78 ? 27.406 24.593 11.313 1.00 27.91 78 ILE A N 1
ATOM 649 C CA . ILE A 1 78 ? 27.948 23.997 10.084 1.00 28.49 78 ILE A CA 1
ATOM 650 C C . ILE A 1 78 ? 29.291 23.280 10.342 1.00 28.32 78 ILE A C 1
ATOM 651 O O . ILE A 1 78 ? 29.492 22.149 9.877 1.00 28.43 78 ILE A O 1
ATOM 656 N N . LYS A 1 79 ? 30.164 23.916 11.119 1.00 27.69 79 LYS A N 1
ATOM 657 C CA . LYS A 1 79 ? 31.442 23.310 11.511 1.00 28.31 79 LYS A CA 1
ATOM 658 C C . LYS A 1 79 ? 31.235 21.973 12.256 1.00 28.44 79 LYS A C 1
ATOM 659 O O . LYS A 1 79 ? 32.008 21.027 12.059 1.00 28.12 79 LYS A O 1
ATOM 665 N N . GLU A 1 80 ? 30.195 21.911 13.097 1.00 28.82 80 GLU A N 1
ATOM 666 C CA . GLU A 1 80 ? 29.807 20.675 13.820 1.00 29.47 80 GLU A CA 1
ATOM 667 C C . GLU A 1 80 ? 29.242 19.568 12.903 1.00 29.15 80 GLU A C 1
ATOM 668 O O . GLU A 1 80 ? 29.559 18.398 13.077 1.00 29.21 80 GLU A O 1
ATOM 674 N N . LEU A 1 81 ? 28.406 19.933 11.940 1.00 29.59 81 LEU A N 1
ATOM 675 C CA . LEU A 1 81 ? 27.997 18.993 10.881 1.00 30.16 81 LEU A CA 1
ATOM 676 C C . LEU A 1 81 ? 29.201 18.415 10.129 1.00 30.26 81 LEU A C 1
ATOM 677 O O . LEU A 1 81 ? 29.258 17.210 9.875 1.00 30.32 81 LEU A O 1
ATOM 682 N N . GLN A 1 82 ? 30.151 19.285 9.786 1.00 30.41 82 GLN A N 1
ATOM 683 C CA . GLN A 1 82 ? 31.377 18.885 9.106 1.00 30.83 82 GLN A CA 1
ATOM 684 C C . GLN A 1 82 ? 32.209 17.895 9.916 1.00 31.44 82 GLN A C 1
ATOM 685 O O . GLN A 1 82 ? 32.636 16.865 9.386 1.00 31.25 82 GLN A O 1
ATOM 691 N N . SER A 1 83 ? 32.436 18.203 11.194 1.00 32.05 83 SER A N 1
ATOM 692 C CA . SER A 1 83 ? 33.300 17.370 12.030 1.00 33.08 83 SER A CA 1
ATOM 693 C C . SER A 1 83 ? 32.631 16.062 12.459 1.00 33.21 83 SER A C 1
ATOM 694 O O . SER A 1 83 ? 33.311 15.080 12.715 1.00 33.25 83 SER A O 1
ATOM 697 N N . THR A 1 84 ? 31.306 16.047 12.520 1.00 33.74 84 THR A N 1
ATOM 698 C CA . THR A 1 84 ? 30.580 14.847 12.934 1.00 35.10 84 THR A CA 1
ATOM 699 C C . THR A 1 84 ? 30.556 13.774 11.842 1.00 34.96 84 THR A C 1
ATOM 700 O O . THR A 1 84 ? 30.567 12.580 12.137 1.00 34.76 84 THR A O 1
ATOM 704 N N . ILE A 1 85 ? 30.518 14.205 10.589 1.00 35.49 85 ILE A N 1
ATOM 705 C CA . ILE A 1 85 ? 30.551 13.271 9.464 1.00 36.14 85 ILE A CA 1
ATOM 706 C C . ILE A 1 85 ? 31.973 12.958 9.005 1.00 36.16 85 ILE A C 1
ATOM 707 O O . ILE A 1 85 ? 32.165 12.161 8.092 1.00 36.72 85 ILE A O 1
ATOM 712 N N . SER A 1 86 ? 32.964 13.579 9.645 1.00 36.16 86 SER A N 1
ATOM 713 C CA . SER A 1 86 ? 34.380 13.340 9.323 1.00 35.82 86 SER A CA 1
ATOM 714 C C . SER A 1 86 ? 35.056 12.387 10.327 1.00 35.59 86 SER A C 1
ATOM 715 O O . SER A 1 86 ? 34.592 12.270 11.460 1.00 35.25 86 SER A O 1
ATOM 718 N N . PRO A 1 87 ? 36.123 11.663 9.905 1.00 35.54 87 PRO A N 1
ATOM 719 C CA . PRO A 1 87 ? 36.629 11.515 8.533 1.00 35.56 87 PRO A CA 1
ATOM 720 C C . PRO A 1 87 ? 35.603 10.802 7.663 1.00 35.53 87 PRO A C 1
ATOM 721 O O . PRO A 1 87 ? 35.130 9.721 8.017 1.00 35.59 87 PRO A O 1
ATOM 725 N N . PHE A 1 88 ? 35.244 11.424 6.545 1.00 35.52 88 PHE A N 1
ATOM 726 C CA . PHE A 1 88 ? 34.208 10.883 5.679 1.00 35.50 88 PHE A CA 1
ATOM 727 C C . PHE A 1 88 ? 34.610 9.571 4.987 1.00 35.58 88 PHE A C 1
ATOM 728 O O . PHE A 1 88 ? 33.752 8.757 4.660 1.00 35.32 88 PHE A O 1
ATOM 736 N N . GLN A 1 89 ? 35.910 9.366 4.786 1.00 35.94 89 GLN A N 1
ATOM 737 C CA . GLN A 1 89 ? 36.415 8.119 4.207 1.00 36.51 89 GLN A CA 1
ATOM 738 C C . GLN A 1 89 ? 36.101 6.889 5.073 1.00 36.57 89 GLN A C 1
ATOM 739 O O . GLN A 1 89 ? 35.866 5.799 4.550 1.00 36.46 89 GLN A O 1
ATOM 745 N N . LYS A 1 90 ? 36.103 7.077 6.390 1.00 36.86 90 LYS A N 1
ATOM 746 C CA . LYS A 1 90 ? 35.678 6.045 7.333 1.00 37.51 90 LYS A CA 1
ATOM 747 C C . LYS A 1 90 ? 34.202 5.684 7.123 1.00 37.61 90 LYS A C 1
ATOM 748 O O . LYS A 1 90 ? 33.836 4.504 7.143 1.00 37.43 90 LYS A O 1
ATOM 754 N N . PHE A 1 91 ? 33.375 6.712 6.911 1.00 37.88 91 PHE A N 1
ATOM 755 C CA . PHE A 1 91 ? 31.945 6.568 6.627 1.00 38.27 91 PHE A CA 1
ATOM 756 C C . PHE A 1 91 ? 31.690 5.816 5.321 1.00 38.07 91 PHE A C 1
ATOM 757 O O . PHE A 1 91 ? 30.899 4.868 5.279 1.00 37.73 91 PHE A O 1
ATOM 765 N N . GLN A 1 92 ? 32.378 6.253 4.267 1.00 37.91 92 GLN A N 1
ATOM 766 C CA . GLN A 1 92 ? 32.325 5.637 2.951 1.00 37.85 92 GLN A CA 1
ATOM 767 C C . GLN A 1 92 ? 32.807 4.186 2.964 1.00 38.21 92 GLN A C 1
ATOM 768 O O . GLN A 1 92 ? 32.313 3.364 2.199 1.00 38.60 92 GLN A O 1
ATOM 774 N N . SER A 1 93 ? 33.785 3.878 3.811 1.00 37.97 93 SER A N 1
ATOM 775 C CA . SER A 1 93 ? 34.272 2.507 3.939 1.00 37.91 93 SER A CA 1
ATOM 776 C C . SER A 1 93 ? 33.243 1.630 4.663 1.00 37.73 93 SER A C 1
ATOM 777 O O . SER A 1 93 ? 33.018 0.489 4.265 1.00 37.69 93 SER A O 1
ATOM 780 N N . LYS A 1 94 ? 32.623 2.176 5.711 1.00 37.57 94 LYS A N 1
ATOM 781 C CA . LYS A 1 94 ? 31.638 1.450 6.516 1.00 37.86 94 LYS A CA 1
ATOM 782 C C . LYS A 1 94 ? 30.344 1.174 5.750 1.00 37.84 94 LYS A C 1
ATOM 783 O O . LYS A 1 94 ? 29.817 0.062 5.779 1.00 37.45 94 LYS A O 1
ATOM 789 N N . PHE A 1 95 ? 29.832 2.201 5.076 1.00 38.21 95 PHE A N 1
ATOM 790 C CA . PHE A 1 95 ? 28.558 2.092 4.382 1.00 38.49 95 PHE A CA 1
ATOM 791 C C . PHE A 1 95 ? 28.718 1.906 2.881 1.00 38.84 95 PHE A C 1
ATOM 792 O O . PHE A 1 95 ? 27.733 1.842 2.160 1.00 39.11 95 PHE A O 1
ATOM 800 N N . LYS A 1 96 ? 29.966 1.800 2.426 1.00 39.17 96 LYS A N 1
ATOM 801 C CA . LYS A 1 96 ? 30.283 1.543 1.018 1.00 39.38 96 LYS A CA 1
ATOM 802 C C . LYS A 1 96 ? 29.649 2.581 0.099 1.00 39.60 96 LYS A C 1
ATOM 803 O O . LYS A 1 96 ? 28.837 2.250 -0.762 1.00 39.91 96 LYS A O 1
ATOM 809 N N . ILE A 1 97 ? 30.026 3.840 0.315 1.00 39.99 97 ILE A N 1
ATOM 810 C CA . ILE A 1 97 ? 29.526 4.986 -0.455 1.00 40.21 97 ILE A CA 1
ATOM 811 C C . ILE A 1 97 ? 30.579 5.472 -1.454 1.00 40.30 97 ILE A C 1
ATOM 812 O O . ILE A 1 97 ? 31.743 5.661 -1.097 1.00 40.55 97 ILE A O 1
ATOM 817 N N . SER A 1 98 ? 30.161 5.682 -2.698 1.00 40.42 98 SER A N 1
ATOM 818 C CA . SER A 1 98 ? 31.049 6.206 -3.735 1.00 40.41 98 SER A CA 1
ATOM 819 C C . SER A 1 98 ? 31.018 7.738 -3.819 1.00 40.12 98 SER A C 1
ATOM 820 O O . SER A 1 98 ? 32.043 8.368 -4.087 1.00 40.22 98 SER A O 1
ATOM 823 N N . LEU A 1 99 ? 29.842 8.323 -3.591 1.00 39.92 99 LEU A N 1
ATOM 824 C CA . LEU A 1 99 ? 29.660 9.789 -3.538 1.00 39.68 99 LEU A CA 1
ATOM 825 C C . LEU A 1 99 ? 30.615 10.512 -2.591 1.00 39.00 99 LEU A C 1
ATOM 826 O O . LEU A 1 99 ? 30.904 10.025 -1.498 1.00 39.19 99 LEU A O 1
ATOM 831 N N . ASN A 1 100 ? 31.091 11.675 -3.022 1.00 38.30 100 ASN A N 1
ATOM 832 C CA . ASN A 1 100 ? 31.847 12.583 -2.170 1.00 37.77 100 ASN A CA 1
ATOM 833 C C . ASN A 1 100 ? 30.973 13.769 -1.766 1.00 37.29 100 ASN A C 1
ATOM 834 O O . ASN A 1 100 ? 30.020 14.122 -2.470 1.00 37.39 100 ASN A O 1
ATOM 839 N N . LEU A 1 101 ? 31.298 14.377 -0.630 1.00 36.32 101 LEU A N 1
ATOM 840 C CA . LEU A 1 101 ? 30.581 15.548 -0.163 1.00 35.43 101 LEU A CA 1
ATOM 841 C C . LEU A 1 101 ? 31.401 16.807 -0.393 1.00 34.75 101 LEU A C 1
ATOM 842 O O . LEU A 1 101 ? 32.492 16.955 0.175 1.00 34.59 101 LEU A O 1
ATOM 847 N N . LYS A 1 102 ? 30.865 17.701 -1.228 1.00 33.57 102 LYS A N 1
ATOM 848 C CA . LYS A 1 102 ? 31.499 18.983 -1.535 1.00 32.78 102 LYS A CA 1
ATOM 849 C C . LYS A 1 102 ? 31.671 19.877 -0.299 1.00 32.35 102 LYS A C 1
ATOM 850 O O . LYS A 1 102 ? 32.721 20.504 -0.127 1.00 31.81 102 LYS A O 1
ATOM 856 N N . PHE A 1 103 ? 30.659 19.916 0.569 1.00 31.57 103 PHE A N 1
ATOM 857 C CA . PHE A 1 103 ? 30.646 20.901 1.651 1.00 31.30 103 PHE A CA 1
ATOM 858 C C . PHE A 1 103 ? 31.780 20.719 2.671 1.00 31.14 103 PHE A C 1
ATOM 859 O O . PHE A 1 103 ? 32.082 21.624 3.439 1.00 30.86 103 PHE A O 1
ATOM 867 N N . LEU A 1 104 ? 32.424 19.558 2.639 1.00 31.57 104 LEU A N 1
ATOM 868 C CA . LEU A 1 104 ? 33.525 19.257 3.556 1.00 32.44 104 LEU A CA 1
ATOM 869 C C . LEU A 1 104 ? 34.818 19.988 3.213 1.00 32.64 104 LEU A C 1
ATOM 870 O O . LEU A 1 104 ? 35.647 20.214 4.096 1.00 32.88 104 LEU A O 1
ATOM 875 N N . THR A 1 105 ? 34.979 20.349 1.937 1.00 32.90 105 THR A N 1
ATOM 876 C CA . THR A 1 105 ? 36.130 21.125 1.472 1.00 33.31 105 THR A CA 1
ATOM 877 C C . THR A 1 105 ? 35.956 22.607 1.795 1.00 33.48 105 THR A C 1
ATOM 878 O O . THR A 1 105 ? 36.950 23.365 1.800 1.00 33.76 105 THR A O 1
ATOM 882 N N . LEU A 1 106 ? 34.693 23.015 2.056 1.00 33.37 106 LEU A N 1
ATOM 883 C CA . LEU A 1 106 ? 34.341 24.447 2.127 1.00 33.67 106 LEU A CA 1
ATOM 884 C C . LEU A 1 106 ? 34.371 24.983 3.554 1.00 33.90 106 LEU A C 1
ATOM 885 O O . LEU A 1 106 ? 34.002 24.275 4.502 1.00 34.04 106 LEU A O 1
ATOM 890 N N . GLU A 1 107 ? 34.810 26.236 3.695 1.00 34.38 107 GLU A N 1
ATOM 891 C CA . GLU A 1 107 ? 34.817 26.931 4.989 1.00 34.93 107 GLU A CA 1
ATOM 892 C C . GLU A 1 107 ? 33.389 27.225 5.440 1.00 34.86 107 GLU A C 1
ATOM 893 O O . GLU A 1 107 ? 32.576 27.683 4.639 1.00 34.75 107 GLU A O 1
ATOM 899 N N . PRO A 1 108 ? 33.073 26.932 6.718 1.00 35.17 108 PRO A N 1
ATOM 900 C CA . PRO A 1 108 ? 31.721 27.119 7.279 1.00 35.30 108 PRO A CA 1
ATOM 901 C C . PRO A 1 108 ? 31.130 28.514 7.049 1.00 35.48 108 PRO A C 1
ATOM 902 O O . PRO A 1 108 ? 29.914 28.637 6.865 1.00 35.45 108 PRO A O 1
ATOM 906 N N . ARG A 1 109 ? 31.991 29.536 7.061 1.00 35.69 109 ARG A N 1
ATOM 907 C CA . ARG A 1 109 ? 31.627 30.936 6.768 1.00 35.86 109 ARG A CA 1
ATOM 908 C C . ARG A 1 109 ? 30.849 31.117 5.466 1.00 35.72 109 ARG A C 1
ATOM 909 O O . ARG A 1 109 ? 30.005 32.008 5.362 1.00 35.87 109 ARG A O 1
ATOM 917 N N . LYS A 1 110 ? 31.151 30.281 4.474 1.00 35.43 110 LYS A N 1
ATOM 918 C CA . LYS A 1 110 ? 30.625 30.457 3.121 1.00 35.00 110 LYS A CA 1
ATOM 919 C C . LYS A 1 110 ? 29.619 29.377 2.670 1.00 34.41 110 LYS A C 1
ATOM 920 O O . LYS A 1 110 ? 29.327 29.251 1.474 1.00 34.53 110 LYS A O 1
ATOM 926 N N . LEU A 1 111 ? 29.079 28.619 3.626 1.00 33.56 111 LEU A N 1
ATOM 927 C CA . LEU A 1 111 ? 28.079 27.578 3.338 1.00 32.99 111 LEU A CA 1
ATOM 928 C C . LEU A 1 111 ? 26.705 27.941 3.906 1.00 32.50 111 LEU A C 1
ATOM 929 O O . LEU A 1 111 ? 26.612 28.529 4.981 1.00 32.57 111 LEU A O 1
ATOM 934 N N . SER A 1 112 ? 25.644 27.588 3.185 1.00 31.65 112 SER A N 1
ATOM 935 C CA . SER A 1 112 ? 24.289 27.670 3.727 1.00 30.90 112 SER A CA 1
ATOM 936 C C . SER A 1 112 ? 23.841 26.310 4.274 1.00 30.90 112 SER A C 1
ATOM 937 O O . SER A 1 112 ? 24.332 25.258 3.851 1.00 30.82 112 SER A O 1
ATOM 940 N N . LEU A 1 113 ? 22.907 26.341 5.220 1.00 30.23 113 LEU A N 1
ATOM 941 C CA . LEU A 1 113 ? 22.338 25.128 5.776 1.00 29.94 113 LEU A CA 1
ATOM 942 C C . LEU A 1 113 ? 21.641 24.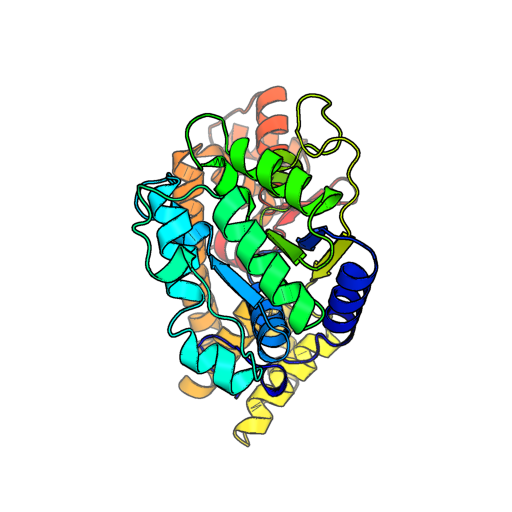275 4.721 1.00 29.51 113 LEU A C 1
ATOM 943 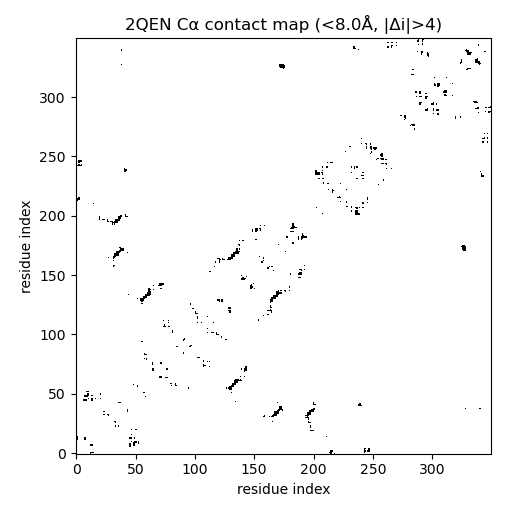O O . LEU A 1 113 ? 21.739 23.054 4.738 1.00 28.70 113 LEU A O 1
ATOM 948 N N . ARG A 1 114 ? 20.932 24.938 3.814 1.00 29.54 114 ARG A N 1
ATOM 949 C CA . ARG A 1 114 ? 20.196 24.280 2.750 1.00 30.07 114 ARG A CA 1
ATOM 950 C C . ARG A 1 114 ? 21.108 23.519 1.777 1.00 29.89 114 ARG A C 1
ATOM 951 O O . ARG A 1 114 ? 20.792 22.396 1.391 1.00 29.27 114 ARG A O 1
ATOM 959 N N . GLU A 1 115 ? 22.222 24.152 1.406 1.00 29.66 115 GLU A N 1
ATOM 960 C CA . GLU A 1 115 ? 23.315 23.582 0.595 1.00 30.52 115 GLU A CA 1
ATOM 961 C C . GLU A 1 115 ? 23.817 22.259 1.186 1.00 29.88 115 GLU A C 1
ATOM 962 O O . GLU A 1 115 ? 23.906 21.254 0.484 1.00 30.05 115 GLU A O 1
ATOM 968 N N . VAL A 1 116 ? 24.129 22.281 2.484 1.00 29.62 116 VAL A N 1
ATOM 969 C CA . VAL A 1 116 ? 24.601 21.124 3.235 1.00 29.08 116 VAL A CA 1
ATOM 970 C C . VAL A 1 116 ? 23.565 19.999 3.256 1.00 29.24 116 VAL A C 1
ATOM 971 O O . VAL A 1 116 ? 23.900 18.830 3.021 1.00 29.00 116 VAL A O 1
ATOM 975 N N . PHE A 1 117 ? 22.313 20.358 3.529 1.00 28.90 117 PHE A N 1
ATOM 976 C CA . PHE A 1 117 ? 21.244 19.373 3.615 1.00 29.46 117 PHE A CA 1
ATOM 977 C C . PHE A 1 117 ? 20.905 18.712 2.282 1.00 29.75 117 PHE A C 1
ATOM 978 O O . PHE A 1 117 ? 20.596 17.521 2.252 1.00 29.76 117 PHE A O 1
ATOM 986 N N . ARG A 1 118 ? 20.994 19.472 1.192 1.00 29.94 118 ARG A N 1
ATOM 987 C CA . ARG A 1 118 ? 20.821 18.939 -0.164 1.00 31.40 118 ARG A CA 1
ATOM 988 C C . ARG A 1 118 ? 21.870 17.880 -0.518 1.00 30.87 118 ARG A C 1
ATOM 989 O O . ARG A 1 118 ? 21.526 16.827 -1.046 1.00 31.16 118 ARG A O 1
ATOM 997 N N . GLU A 1 119 ? 23.140 18.164 -0.236 1.00 30.68 119 GLU A N 1
ATOM 998 C CA . GLU A 1 119 ? 24.204 17.170 -0.394 1.00 31.67 119 GLU A CA 1
ATOM 999 C C . GLU A 1 119 ? 23.991 15.886 0.435 1.00 30.53 119 GLU A C 1
ATOM 1000 O O . GLU A 1 119 ? 24.258 14.786 -0.043 1.00 30.09 119 GLU A O 1
ATOM 1006 N N . LEU A 1 120 ? 23.496 16.030 1.663 1.00 30.40 120 LEU A N 1
ATOM 1007 C CA . LEU A 1 120 ? 23.199 14.876 2.525 1.00 29.77 120 LEU A CA 1
ATOM 1008 C C . LEU A 1 120 ? 22.027 14.044 2.009 1.00 29.64 120 LEU A C 1
ATOM 1009 O O . LEU A 1 120 ? 22.032 12.824 2.152 1.00 29.35 120 LEU A O 1
ATOM 1014 N N . ASN A 1 121 ? 21.033 14.713 1.418 1.00 29.88 121 ASN A N 1
ATOM 1015 C CA . ASN A 1 121 ? 19.928 14.051 0.729 1.00 30.07 121 ASN A CA 1
ATOM 1016 C C . ASN A 1 121 ? 20.392 13.292 -0.534 1.00 30.79 121 ASN A C 1
ATOM 1017 O O . ASN A 1 121 ? 19.892 12.202 -0.816 1.00 30.15 121 ASN A O 1
ATOM 1022 N N . ASP A 1 122 ? 21.331 13.880 -1.286 1.00 31.93 122 ASP A N 1
ATOM 1023 C CA . ASP A 1 122 ? 21.984 13.213 -2.441 1.00 32.93 122 ASP A CA 1
ATOM 1024 C C . ASP A 1 122 ? 22.676 11.926 -1.993 1.00 33.33 122 ASP A C 1
ATOM 1025 O O . ASP A 1 122 ? 22.657 10.914 -2.693 1.00 32.88 122 ASP A O 1
ATOM 1030 N N . LEU A 1 123 ? 23.285 11.981 -0.808 1.00 33.66 123 LEU A N 1
ATOM 1031 C CA . LEU A 1 123 ? 23.927 10.823 -0.207 1.00 34.39 123 LEU A CA 1
ATOM 1032 C C . LEU A 1 123 ? 22.862 9.780 0.188 1.00 34.22 123 LEU A C 1
ATOM 1033 O O . LEU A 1 123 ? 23.040 8.570 -0.039 1.00 33.73 123 LEU A O 1
ATOM 1038 N N . GLY A 1 124 ? 21.745 10.275 0.732 1.00 33.82 124 GLY A N 1
ATOM 1039 C CA . GLY A 1 124 ? 20.584 9.457 1.057 1.00 33.33 124 GLY A CA 1
ATOM 1040 C C . GLY A 1 124 ? 20.030 8.701 -0.137 1.00 33.06 124 GLY A C 1
ATOM 1041 O O . GLY A 1 124 ? 19.572 7.567 0.001 1.00 32.59 124 GLY A O 1
ATOM 1042 N N . GLU A 1 125 ? 20.074 9.336 -1.308 1.00 33.09 125 GLU A N 1
ATOM 1043 C CA . GLU A 1 125 ? 19.599 8.739 -2.557 1.00 33.38 125 GLU A CA 1
ATOM 1044 C C . GLU A 1 125 ? 20.346 7.472 -2.922 1.00 33.27 125 GLU A C 1
ATOM 1045 O O . GLU A 1 125 ? 19.756 6.546 -3.477 1.00 33.33 125 GLU A O 1
ATOM 1051 N N . GLU A 1 126 ? 21.645 7.451 -2.641 1.00 33.33 126 GLU A N 1
ATOM 1052 C CA . GLU A 1 126 ? 22.457 6.282 -2.912 1.00 34.17 126 GLU A CA 1
ATOM 1053 C C . GLU A 1 126 ? 22.206 5.193 -1.870 1.00 34.27 126 GLU A C 1
ATOM 1054 O O . GLU A 1 126 ? 22.046 4.014 -2.220 1.00 34.56 126 GLU A O 1
ATOM 1060 N N . LEU A 1 127 ? 22.162 5.601 -0.604 1.00 34.06 127 LEU A N 1
ATOM 1061 C CA . LEU A 1 127 ? 22.026 4.685 0.522 1.00 34.56 127 LEU A CA 1
ATOM 1062 C C . LEU A 1 127 ? 20.600 4.171 0.706 1.00 34.65 127 LEU A C 1
ATOM 1063 O O . LEU A 1 127 ? 20.389 3.076 1.239 1.00 34.60 127 LEU A O 1
ATOM 1068 N N . GLY A 1 128 ? 19.629 4.966 0.265 1.00 34.74 128 GLY A N 1
ATOM 1069 C CA . GLY A 1 128 ? 18.223 4.712 0.562 1.00 34.49 128 GLY A CA 1
ATOM 1070 C C . GLY A 1 128 ? 17.686 5.854 1.396 1.00 34.47 128 GLY A C 1
ATOM 1071 O O . GLY A 1 128 ? 16.680 6.479 1.038 1.00 34.61 128 GLY A O 1
ATOM 1072 N N . GLU A 1 129 ? 18.420 6.158 2.468 1.00 34.04 129 GLU A N 1
ATOM 1073 C CA . GLU A 1 129 ? 18.032 7.118 3.491 1.00 33.87 129 GLU A CA 1
ATOM 1074 C C . GLU A 1 129 ? 19.285 7.595 4.217 1.00 33.00 129 GLU A C 1
ATOM 1075 O O . GLU A 1 129 ? 20.187 6.791 4.496 1.00 32.13 129 GLU A O 1
ATOM 1081 N N . PHE A 1 130 ? 19.324 8.888 4.540 1.00 32.04 130 PHE A N 1
ATOM 1082 C CA . PHE A 1 130 ? 20.325 9.425 5.459 1.00 31.40 130 PHE A CA 1
ATOM 1083 C C . PHE A 1 130 ? 19.654 10.128 6.653 1.00 31.40 130 PHE A C 1
ATOM 1084 O O . PHE A 1 130 ? 18.716 10.917 6.472 1.00 31.89 130 PHE A O 1
ATOM 1092 N N . ILE A 1 131 ? 20.133 9.839 7.864 1.00 30.71 131 ILE A N 1
ATOM 1093 C CA . ILE A 1 131 ? 19.565 10.436 9.073 1.00 30.87 131 ILE A CA 1
ATOM 1094 C C . ILE A 1 131 ? 20.408 11.591 9.634 1.00 30.63 131 ILE A C 1
ATOM 1095 O O . ILE A 1 131 ? 21.619 11.463 9.818 1.00 29.81 131 ILE A O 1
ATOM 1100 N N . VAL A 1 132 ? 19.747 12.718 9.901 1.00 30.13 132 VAL A N 1
ATOM 1101 C CA . VAL A 1 132 ? 20.351 13.800 10.675 1.00 29.63 132 VAL A CA 1
ATOM 1102 C C . VAL A 1 132 ? 19.601 13.894 11.983 1.00 29.40 132 VAL A C 1
ATOM 1103 O O . VAL A 1 132 ? 18.402 14.135 11.992 1.00 29.09 132 VAL A O 1
ATOM 1107 N N . ALA A 1 133 ? 20.308 13.658 13.087 1.00 30.08 133 ALA A N 1
ATOM 1108 C CA . ALA A 1 133 ? 19.708 13.711 14.422 1.00 30.06 133 ALA A CA 1
ATOM 1109 C C . ALA A 1 133 ? 20.229 14.877 15.257 1.00 29.78 133 ALA A C 1
ATOM 1110 O O . ALA A 1 133 ? 21.431 15.104 15.362 1.00 29.32 133 ALA A O 1
ATOM 1112 N N . PHE A 1 134 ? 19.294 15.618 15.832 1.00 29.56 134 PHE A N 1
ATOM 1113 C CA . PHE A 1 134 ? 19.598 16.720 16.725 1.00 29.40 134 PHE A CA 1
ATOM 1114 C C . PHE A 1 134 ? 19.245 16.303 18.161 1.00 29.15 134 PHE A C 1
ATOM 1115 O O . PHE A 1 134 ? 18.077 16.149 18.514 1.00 28.23 134 PHE A O 1
ATOM 1123 N N . ASP A 1 135 ? 20.268 16.108 18.980 1.00 29.37 135 ASP A N 1
ATOM 1124 C CA . ASP A 1 135 ? 20.067 15.695 20.359 1.00 29.77 135 ASP A CA 1
ATOM 1125 C C . ASP A 1 135 ? 19.800 16.910 21.215 1.00 29.34 135 ASP A C 1
ATOM 1126 O O . ASP A 1 135 ? 20.587 17.854 21.211 1.00 29.60 135 ASP A O 1
ATOM 1131 N N . GLU A 1 136 ? 18.671 16.889 21.925 1.00 29.19 136 GLU A N 1
ATOM 1132 C CA . GLU A 1 136 ? 18.207 18.017 22.748 1.00 28.38 136 GLU A CA 1
ATOM 1133 C C . GLU A 1 136 ? 18.002 19.261 21.879 1.00 27.40 136 GLU A C 1
ATOM 1134 O O . GLU A 1 136 ? 18.526 20.355 22.164 1.00 27.25 136 GLU A O 1
ATOM 1140 N N . ALA A 1 137 ? 17.180 19.079 20.851 1.00 26.24 137 ALA A N 1
ATOM 1141 C CA . ALA A 1 137 ? 16.942 20.069 19.810 1.00 25.37 137 ALA A CA 1
ATOM 1142 C C . ALA A 1 137 ? 16.223 21.338 20.300 1.00 25.14 137 ALA A C 1
ATOM 1143 O O . ALA A 1 137 ? 16.178 22.349 19.592 1.00 24.34 137 ALA A O 1
ATOM 1145 N N . GLN A 1 138 ? 15.685 21.303 21.518 1.00 25.21 138 GLN A N 1
ATOM 1146 C CA . GLN A 1 138 ? 15.058 22.499 22.090 1.00 25.34 138 GLN A CA 1
ATOM 1147 C C . GLN A 1 138 ? 16.076 23.631 22.296 1.00 26.01 138 GLN A C 1
ATOM 1148 O O . GLN A 1 138 ? 15.692 24.805 22.386 1.00 26.54 138 GLN A O 1
ATOM 1154 N N . TYR A 1 139 ? 17.366 23.284 22.364 1.00 25.92 139 TYR A N 1
ATOM 1155 C CA . TYR A 1 139 ? 18.412 24.298 22.478 1.00 26.37 139 TYR A CA 1
ATOM 1156 C C . TYR A 1 139 ? 18.659 25.064 21.182 1.00 26.21 139 TYR A C 1
ATOM 1157 O O . TYR A 1 139 ? 19.399 26.041 21.171 1.00 26.06 139 TYR A O 1
ATOM 1166 N N . LEU A 1 140 ? 18.032 24.629 20.101 1.00 26.28 140 LEU A N 1
ATOM 1167 C CA . LEU A 1 140 ? 18.157 25.322 18.820 1.00 27.18 140 LEU A CA 1
ATOM 1168 C C . LEU A 1 140 ? 17.373 26.632 18.817 1.00 26.86 140 LEU A C 1
ATOM 1169 O O . LEU A 1 140 ? 17.532 27.443 17.906 1.00 27.80 140 LEU A O 1
ATOM 1174 N N . ARG A 1 141 ? 16.557 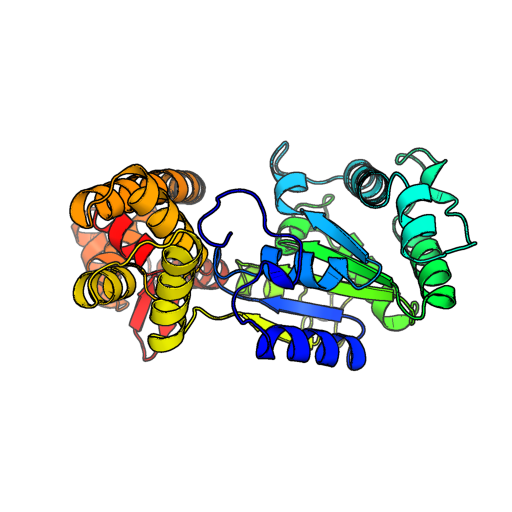26.846 19.850 1.00 26.79 141 ARG A N 1
ATOM 1175 C CA . ARG A 1 141 ? 15.885 28.132 20.057 1.00 26.71 141 ARG A CA 1
ATOM 1176 C C . ARG A 1 141 ? 16.900 29.227 20.391 1.00 26.75 141 ARG A C 1
ATOM 1177 O O . ARG A 1 141 ? 16.600 30.413 20.284 1.00 26.96 141 ARG A O 1
ATOM 1185 N N . PHE A 1 142 ? 18.110 28.810 20.757 1.00 27.06 142 PHE A N 1
ATOM 1186 C CA . PHE A 1 142 ? 19.217 29.734 21.028 1.00 27.96 142 PHE A CA 1
ATOM 1187 C C . PHE A 1 142 ? 20.151 29.891 19.808 1.00 28.44 142 PHE A C 1
ATOM 1188 O O . PHE A 1 142 ? 21.265 30.410 19.917 1.00 28.39 142 PHE A O 1
ATOM 1196 N N . TYR A 1 143 ? 19.678 29.424 18.657 1.00 28.98 143 TYR A N 1
ATOM 1197 C CA . TYR A 1 143 ? 20.364 29.616 17.387 1.00 29.68 143 TYR A CA 1
ATOM 1198 C C . TYR A 1 143 ? 19.979 30.964 16.768 1.00 30.28 143 TYR A C 1
ATOM 1199 O O . TYR A 1 143 ? 18.795 31.326 16.738 1.00 30.25 143 TYR A O 1
ATOM 1208 N N . GLY A 1 144 ? 20.980 31.695 16.275 1.00 30.63 144 GLY A N 1
ATOM 1209 C CA . GLY A 1 144 ? 20.752 32.962 15.585 1.00 31.46 144 GLY A CA 1
ATOM 1210 C C . GLY A 1 144 ? 20.203 34.043 16.494 1.00 31.84 144 GLY A C 1
ATOM 1211 O O . GLY A 1 144 ? 20.503 34.062 17.684 1.00 32.26 144 GLY A O 1
ATOM 1212 N N . SER A 1 145 ? 19.404 34.953 15.934 1.00 32.28 145 SER A N 1
ATOM 1213 C CA . SER A 1 145 ? 18.729 35.971 16.750 1.00 32.46 145 SER A CA 1
ATOM 1214 C C . SER A 1 145 ? 17.238 36.092 16.428 1.00 32.31 145 SER A C 1
ATOM 1215 O O . SER A 1 145 ? 16.610 37.104 16.726 1.00 32.42 145 SER A O 1
ATOM 1218 N N . ARG A 1 146 ? 16.680 35.037 15.837 1.00 32.17 146 ARG A N 1
ATOM 1219 C CA . ARG A 1 146 ? 15.257 34.975 15.510 1.00 32.15 146 ARG A CA 1
ATOM 1220 C C . ARG A 1 146 ? 14.581 33.768 16.159 1.00 31.38 146 ARG A C 1
ATOM 1221 O O . ARG A 1 146 ? 13.600 33.237 15.632 1.00 31.08 146 ARG A O 1
ATOM 1229 N N . GLY A 1 147 ? 15.124 33.337 17.294 1.00 30.86 147 GLY A N 1
ATOM 1230 C CA . GLY A 1 147 ? 14.613 32.181 18.037 1.00 30.37 147 GLY A CA 1
ATOM 1231 C C . GLY A 1 147 ? 14.763 30.826 17.357 1.00 29.82 147 GLY A C 1
ATOM 1232 O O . GLY A 1 147 ? 13.987 29.914 17.630 1.00 29.84 147 GLY A O 1
ATOM 1233 N N . GLY A 1 148 ? 15.765 30.695 16.490 1.00 29.41 148 GLY A N 1
ATOM 1234 C CA . GLY A 1 148 ? 16.020 29.452 15.759 1.00 29.47 148 GLY A CA 1
ATOM 1235 C C . GLY A 1 148 ? 15.054 29.169 14.612 1.00 29.82 148 GLY A C 1
ATOM 1236 O O . GLY A 1 148 ? 14.906 28.013 14.204 1.00 29.57 148 GLY A O 1
ATOM 1237 N N . LYS A 1 149 ? 14.423 30.220 14.078 1.00 29.80 149 LYS A N 1
ATOM 1238 C CA . LYS A 1 149 ? 13.408 30.100 13.019 1.00 30.39 149 LYS A CA 1
ATOM 1239 C C . LYS A 1 149 ? 13.978 29.607 11.691 1.00 30.41 149 LYS A C 1
ATOM 1240 O O . LYS A 1 149 ? 13.286 28.931 10.911 1.00 30.46 149 LYS A O 1
ATOM 1246 N N . GLU A 1 150 ? 15.235 29.966 11.439 1.00 30.63 150 GLU A N 1
ATOM 1247 C CA . GLU A 1 150 ? 15.981 29.469 10.288 1.00 30.54 150 GLU A CA 1
ATOM 1248 C C . GLU A 1 150 ? 16.076 27.945 10.324 1.00 30.38 150 GLU A C 1
ATOM 1249 O O . GLU A 1 150 ? 16.079 27.311 9.274 1.00 29.98 150 GLU A O 1
ATOM 1255 N N . LEU A 1 151 ? 16.155 27.359 11.524 1.00 30.29 151 LEU A N 1
ATOM 1256 C CA . LEU A 1 151 ? 16.166 25.884 11.645 1.00 30.31 151 LEU A CA 1
ATOM 1257 C C . LEU A 1 151 ? 14.798 25.274 11.365 1.00 29.92 151 LEU A C 1
ATOM 1258 O O . LEU A 1 151 ? 14.704 24.258 10.694 1.00 30.02 151 LEU A O 1
ATOM 1263 N N . LEU A 1 152 ? 13.741 25.920 11.846 1.00 29.82 152 LEU A N 1
ATOM 1264 C CA . LEU A 1 152 ? 12.373 25.504 11.521 1.00 29.79 152 LEU A CA 1
ATOM 1265 C C . LEU A 1 152 ? 12.108 25.549 10.011 1.00 30.06 152 LEU A C 1
ATOM 1266 O O . LEU A 1 152 ? 11.510 24.634 9.467 1.00 30.51 152 LEU A O 1
ATOM 1271 N N . ALA A 1 153 ? 12.565 26.617 9.351 1.00 29.85 153 ALA A N 1
ATOM 1272 C CA . ALA A 1 153 ? 12.473 26.751 7.905 1.00 29.67 153 ALA A CA 1
ATOM 1273 C C . ALA A 1 153 ? 13.262 25.650 7.187 1.00 29.81 153 ALA A C 1
ATOM 1274 O O . ALA A 1 153 ? 12.760 25.038 6.243 1.00 30.71 153 ALA A O 1
ATOM 1276 N N . LEU A 1 154 ? 14.484 25.392 7.641 1.00 29.56 154 LEU A N 1
ATOM 1277 C CA . LEU A 1 154 ? 15.291 24.297 7.118 1.00 29.13 154 LEU A CA 1
ATOM 1278 C C . LEU A 1 154 ? 14.577 22.961 7.253 1.00 29.29 154 LEU A C 1
ATOM 1279 O O . LEU A 1 154 ? 14.573 22.178 6.309 1.00 29.42 154 LEU A O 1
ATOM 1284 N N . PHE A 1 155 ? 13.991 22.702 8.426 1.00 29.43 155 PHE A N 1
ATOM 1285 C CA . PHE A 1 155 ? 13.235 21.462 8.679 1.00 29.43 155 PHE A CA 1
ATOM 1286 C C . PHE A 1 155 ? 11.993 21.315 7.768 1.00 29.50 155 PHE A C 1
ATOM 1287 O O . PHE A 1 155 ? 11.658 20.207 7.346 1.00 29.60 155 PHE A O 1
ATOM 1295 N N . ALA A 1 156 ? 11.308 22.423 7.500 1.00 29.27 156 ALA A N 1
ATOM 1296 C CA . ALA A 1 156 ? 10.142 22.434 6.613 1.00 29.75 156 ALA A CA 1
ATOM 1297 C C . ALA A 1 156 ? 10.570 22.091 5.196 1.00 30.14 156 ALA A C 1
ATOM 1298 O O . ALA A 1 156 ? 9.881 21.369 4.488 1.00 30.36 156 ALA A O 1
ATOM 1300 N N . TYR A 1 157 ? 11.728 22.608 4.797 1.00 30.71 157 TYR A N 1
ATOM 1301 C CA . TYR A 1 157 ? 12.296 22.315 3.481 1.00 30.83 157 TYR A CA 1
ATOM 1302 C C . TYR A 1 157 ? 12.690 20.841 3.351 1.00 30.65 157 TYR A C 1
ATOM 1303 O O . TYR A 1 157 ? 12.321 20.185 2.391 1.00 30.63 157 TYR A O 1
ATOM 1312 N N . ALA A 1 158 ? 13.416 20.316 4.329 1.00 30.94 158 ALA A N 1
ATOM 1313 C CA . ALA A 1 158 ? 13.691 18.878 4.365 1.00 31.15 158 ALA A CA 1
ATOM 1314 C C . ALA A 1 158 ? 12.398 18.026 4.303 1.00 31.26 158 ALA A C 1
ATOM 1315 O O . ALA A 1 158 ? 12.318 17.052 3.554 1.00 30.53 158 ALA A O 1
ATOM 1317 N N . TYR A 1 159 ? 11.396 18.413 5.090 1.00 31.97 159 TYR A N 1
ATOM 1318 C CA . TYR A 1 159 ? 10.112 17.702 5.171 1.00 32.01 159 TYR A CA 1
ATOM 1319 C C . TYR A 1 159 ? 9.478 17.560 3.795 1.00 32.28 159 TYR A C 1
ATOM 1320 O O . TYR A 1 159 ? 9.087 16.465 3.388 1.00 32.10 159 TYR A O 1
ATOM 1329 N N . ASP A 1 160 ? 9.387 18.680 3.078 1.00 32.76 160 ASP A N 1
ATOM 1330 C CA . ASP A 1 160 ? 8.667 18.733 1.813 1.00 32.64 160 ASP A CA 1
ATOM 1331 C C . ASP A 1 160 ? 9.471 18.213 0.624 1.00 32.12 160 ASP A C 1
ATOM 1332 O O . ASP A 1 160 ? 8.901 17.629 -0.300 1.00 32.43 160 ASP A O 1
ATOM 1337 N N . SER A 1 161 ? 10.783 18.441 0.634 1.00 31.55 161 SER A N 1
ATOM 1338 C CA . SER A 1 161 ? 11.583 18.363 -0.601 1.00 31.24 161 SER A CA 1
ATOM 1339 C C . SER A 1 161 ? 12.786 17.429 -0.581 1.00 30.54 161 SER A C 1
ATOM 1340 O O . SER A 1 161 ? 13.407 17.223 -1.621 1.00 30.70 161 SER A O 1
ATOM 1343 N N . LEU A 1 162 ? 13.144 16.897 0.585 1.00 29.70 162 LEU A N 1
ATOM 1344 C CA . LEU A 1 162 ? 14.295 15.995 0.685 1.00 28.99 162 LEU A CA 1
ATOM 1345 C C . LEU A 1 162 ? 13.857 14.587 1.153 1.00 29.26 162 LEU A C 1
ATOM 1346 O O . LEU A 1 162 ? 14.040 14.227 2.317 1.00 29.06 162 LEU A O 1
ATOM 1351 N N . PRO A 1 163 ? 13.247 13.795 0.237 1.00 29.32 163 PRO A N 1
ATOM 1352 C CA . PRO A 1 163 ? 12.664 12.491 0.599 1.00 29.16 163 PRO A CA 1
ATOM 1353 C C . PRO A 1 163 ? 13.659 11.413 1.036 1.00 29.32 163 PRO A C 1
ATOM 1354 O O . PRO A 1 163 ? 13.261 10.433 1.666 1.00 29.65 163 PRO A O 1
ATOM 1358 N N . ASN A 1 164 ? 14.935 11.574 0.719 1.00 29.11 164 ASN A N 1
ATOM 1359 C CA . ASN A 1 164 ? 15.925 10.603 1.185 1.00 28.75 164 ASN A CA 1
ATOM 1360 C C . ASN A 1 164 ? 16.649 11.059 2.438 1.00 29.42 164 ASN A C 1
ATOM 1361 O O . ASN A 1 164 ? 17.730 10.577 2.763 1.00 29.03 164 ASN A O 1
ATOM 1366 N N . LEU A 1 165 ? 16.033 12.003 3.140 1.00 30.29 165 LEU A N 1
ATOM 1367 C CA . LEU A 1 165 ? 16.618 12.556 4.330 1.00 31.79 165 LEU A CA 1
ATOM 1368 C C . LEU A 1 165 ? 15.600 12.480 5.467 1.00 31.78 165 LEU A C 1
ATOM 1369 O O . LEU A 1 165 ? 14.447 12.887 5.304 1.00 31.94 165 LEU A O 1
ATOM 1374 N N . LYS A 1 166 ? 16.023 11.915 6.597 1.00 31.64 166 LYS A N 1
ATOM 1375 C CA . LYS A 1 166 ? 15.162 11.804 7.767 1.00 31.36 166 LYS A CA 1
ATOM 1376 C C . LYS A 1 166 ? 15.786 12.589 8.913 1.00 30.75 166 LYS A C 1
ATOM 1377 O O . LYS A 1 166 ? 17.005 12.605 9.077 1.00 30.49 166 LYS A O 1
ATOM 1383 N N . ILE A 1 167 ? 14.938 13.251 9.684 1.00 30.19 167 ILE A N 1
ATOM 1384 C CA . ILE A 1 167 ? 15.389 14.100 10.778 1.00 30.39 167 ILE A CA 1
ATOM 1385 C C . ILE A 1 167 ? 14.756 13.560 12.071 1.00 29.97 167 ILE A C 1
ATOM 1386 O O . ILE A 1 167 ? 13.563 13.253 12.101 1.00 30.02 167 ILE A O 1
ATOM 1391 N N . ILE A 1 168 ? 15.593 13.366 13.085 1.00 29.76 168 ILE A N 1
ATOM 1392 C CA . ILE A 1 168 ? 15.152 12.987 14.420 1.00 29.24 168 ILE A CA 1
ATOM 1393 C C . ILE A 1 168 ? 15.520 14.141 15.341 1.00 29.39 168 ILE A C 1
ATOM 1394 O O . ILE A 1 168 ? 16.665 14.592 15.330 1.00 29.76 168 ILE A O 1
ATOM 1399 N N . LEU A 1 169 ? 14.546 14.621 16.113 1.00 29.05 169 LEU A N 1
ATOM 1400 C CA . LEU A 1 169 ? 14.775 15.615 17.159 1.00 28.56 169 LEU A CA 1
ATOM 1401 C C . LEU A 1 169 ? 14.471 14.973 18.503 1.00 28.40 169 LEU A C 1
ATOM 1402 O O . LEU A 1 169 ? 13.396 14.404 18.707 1.00 28.46 169 LEU A O 1
ATOM 1407 N N . THR A 1 170 ? 15.426 15.040 19.410 1.00 28.43 170 THR A N 1
ATOM 1408 C CA . THR A 1 170 ? 15.219 14.500 20.736 1.00 29.33 170 THR A CA 1
ATOM 1409 C C . THR A 1 170 ? 15.081 15.674 21.697 1.00 29.21 170 THR A C 1
ATOM 1410 O O . THR A 1 170 ? 15.550 16.789 21.412 1.00 29.41 170 THR A O 1
ATOM 1414 N N . GLY A 1 171 ? 14.441 15.407 22.826 1.00 29.00 171 GLY A N 1
ATOM 1415 C CA . GLY A 1 171 ? 14.295 16.387 23.892 1.00 28.24 171 GLY A CA 1
ATOM 1416 C C . GLY A 1 171 ? 13.950 15.732 25.215 1.00 27.70 171 GLY A C 1
ATOM 1417 O O . GLY A 1 171 ? 13.051 14.883 25.292 1.00 27.66 171 GLY A O 1
ATOM 1418 N N . SER A 1 172 ? 14.697 16.108 26.248 1.00 27.03 172 SER A N 1
ATOM 1419 C CA . SER A 1 172 ? 14.338 15.800 27.630 1.00 26.87 172 SER A CA 1
ATOM 1420 C C . SER A 1 172 ? 13.316 16.813 28.152 1.00 26.60 172 SER A C 1
ATOM 1421 O O . SER A 1 172 ? 12.476 16.473 28.986 1.00 26.74 172 SER A O 1
ATOM 1424 N N . GLU A 1 173 ? 13.403 18.052 27.665 1.00 25.66 173 GLU A N 1
ATOM 1425 C CA . GLU A 1 173 ? 12.448 19.103 28.005 1.00 25.58 173 GLU A CA 1
ATOM 1426 C C . GLU A 1 173 ? 11.378 19.075 26.922 1.00 25.27 173 GLU A C 1
ATOM 1427 O O . GLU A 1 173 ? 11.364 19.909 26.018 1.00 24.76 173 GLU A O 1
ATOM 1433 N N . VAL A 1 174 ? 10.506 18.073 27.017 1.00 25.37 174 VAL A N 1
ATOM 1434 C CA . VAL A 1 174 ? 9.516 17.763 25.989 1.00 25.54 174 VAL A CA 1
ATOM 1435 C C . VAL A 1 174 ? 8.594 18.941 25.631 1.00 25.81 174 VAL A C 1
ATOM 1436 O O . VAL A 1 174 ? 8.376 19.241 24.452 1.00 26.14 174 VAL A O 1
ATOM 1440 N N . GLY A 1 175 ? 8.066 19.609 26.644 1.00 25.81 175 GLY A N 1
ATOM 1441 C CA . GLY A 1 175 ? 7.185 20.749 26.430 1.00 26.53 175 GLY A CA 1
ATOM 1442 C C . GLY A 1 175 ? 7.892 21.879 25.712 1.00 26.67 175 GLY A C 1
ATOM 1443 O O . GLY A 1 175 ? 7.279 22.597 24.936 1.00 26.18 175 GLY A O 1
ATOM 1444 N N . LEU A 1 176 ? 9.191 22.021 25.983 1.00 27.10 176 LEU A N 1
ATOM 1445 C CA . LEU A 1 176 ? 10.014 23.076 25.406 1.00 27.11 176 LEU A CA 1
ATOM 1446 C C . LEU A 1 176 ? 10.341 22.774 23.960 1.00 27.39 176 LEU A C 1
ATOM 1447 O O . LEU A 1 176 ? 10.499 23.695 23.152 1.00 27.50 176 LEU A O 1
ATOM 1452 N N . LEU A 1 177 ? 10.457 21.483 23.638 1.00 27.43 177 LEU A N 1
ATOM 1453 C CA . LEU A 1 177 ? 10.630 21.061 22.256 1.00 27.68 177 LEU A CA 1
ATOM 1454 C C . LEU A 1 177 ? 9.357 21.364 21.468 1.00 27.59 177 LEU A C 1
ATOM 1455 O O . LEU A 1 177 ? 9.434 22.018 20.441 1.00 28.34 177 LEU A O 1
ATOM 1460 N N . HIS A 1 178 ? 8.201 20.919 21.956 1.00 27.51 178 HIS A N 1
ATOM 1461 C CA . HIS A 1 178 ? 6.917 21.260 21.330 1.00 28.39 178 HIS A CA 1
ATOM 1462 C C . HIS A 1 178 ? 6.737 22.776 21.156 1.00 28.99 178 HIS A C 1
ATOM 1463 O O . HIS A 1 178 ? 6.178 23.218 20.152 1.00 29.58 178 HIS A O 1
ATOM 1470 N N . ASP A 1 179 ? 7.192 23.561 22.131 1.00 29.26 179 ASP A N 1
ATOM 1471 C CA . ASP A 1 179 ? 7.087 25.022 22.066 1.00 30.35 179 ASP A CA 1
ATOM 1472 C C . ASP A 1 179 ? 7.932 25.582 20.930 1.00 30.42 179 ASP A C 1
ATOM 1473 O O . ASP A 1 179 ? 7.481 26.453 20.211 1.00 31.02 179 ASP A O 1
ATOM 1478 N N . PHE A 1 180 ? 9.160 25.094 20.797 1.00 30.39 180 PHE A N 1
ATOM 1479 C CA . PHE A 1 180 ? 10.091 25.543 19.752 1.00 30.91 180 PHE A CA 1
ATOM 1480 C C . PHE A 1 180 ? 9.560 25.277 18.336 1.00 31.25 180 PHE A C 1
ATOM 1481 O O . PHE A 1 180 ? 9.639 26.150 17.479 1.00 31.17 180 PHE A O 1
ATOM 1489 N N . LEU A 1 181 ? 9.020 24.079 18.111 1.00 31.82 181 LEU A N 1
ATOM 1490 C CA . LEU A 1 181 ? 8.523 23.666 16.788 1.00 32.91 181 LEU A CA 1
ATOM 1491 C C . LEU A 1 181 ? 7.264 24.426 16.331 1.00 33.70 181 LEU A C 1
ATOM 1492 O O . LEU A 1 181 ? 7.155 24.787 15.151 1.00 34.02 181 LEU A O 1
ATOM 1497 N N . LYS A 1 182 ? 6.340 24.660 17.271 1.00 34.69 182 LYS A N 1
ATOM 1498 C CA . LYS A 1 182 ? 5.093 25.429 17.058 1.00 35.83 182 LYS A CA 1
ATOM 1499 C C . LYS A 1 182 ? 4.245 24.939 15.891 1.00 36.06 182 LYS A C 1
ATOM 1500 O O . LYS A 1 182 ? 3.798 25.745 15.082 1.00 36.29 182 LYS A O 1
ATOM 1506 N N . ILE A 1 183 ? 4.012 23.633 15.803 1.00 36.70 183 ILE A N 1
ATOM 1507 C CA . ILE A 1 183 ? 3.367 23.071 14.612 1.00 37.55 183 ILE A CA 1
ATOM 1508 C C . ILE A 1 183 ? 1.901 23.483 14.426 1.00 37.09 183 ILE A C 1
ATOM 1509 O O . ILE A 1 183 ? 1.307 23.194 13.388 1.00 37.31 183 ILE A O 1
ATOM 1514 N N . THR A 1 184 ? 1.337 24.166 15.420 1.00 37.05 184 THR A N 1
ATOM 1515 C CA . THR A 1 184 ? -0.047 24.666 15.349 1.00 36.75 184 THR A CA 1
ATOM 1516 C C . THR A 1 184 ? -0.142 26.206 15.263 1.00 36.26 184 THR A C 1
ATOM 1517 O O . THR A 1 184 ? -1.240 26.771 15.200 1.00 36.22 184 THR A O 1
ATOM 1521 N N . ASP A 1 185 ? 1.013 26.871 15.241 1.00 35.79 185 ASP A N 1
ATOM 1522 C CA . ASP A 1 185 ? 1.103 28.313 14.991 1.00 35.64 185 ASP A CA 1
ATOM 1523 C C . ASP A 1 185 ? 1.364 28.558 13.499 1.00 35.32 185 ASP A C 1
ATOM 1524 O O . ASP A 1 185 ? 2.321 28.012 12.938 1.00 35.17 185 ASP A O 1
ATOM 1529 N N . TYR A 1 186 ? 0.523 29.383 12.868 1.00 34.78 186 TYR A N 1
ATOM 1530 C CA . TYR A 1 186 ? 0.596 29.630 11.423 1.00 34.49 186 TYR A CA 1
ATOM 1531 C C . TYR A 1 186 ? 1.887 30.333 11.011 1.00 34.44 186 TYR A C 1
ATOM 1532 O O . TYR A 1 186 ? 2.298 30.280 9.853 1.00 33.92 186 TYR A O 1
ATOM 1541 N N . GLU A 1 187 ? 2.514 30.994 11.975 1.00 34.92 187 GLU A N 1
ATOM 1542 C CA . GLU A 1 187 ? 3.756 31.726 11.751 1.00 35.35 187 GLU A CA 1
ATOM 1543 C C . GLU A 1 187 ? 4.967 30.789 11.641 1.00 35.04 187 GLU A C 1
ATOM 1544 O O . GLU A 1 187 ? 5.960 31.127 10.991 1.00 35.15 187 GLU A O 1
ATOM 1550 N N . SER A 1 188 ? 4.862 29.619 12.273 1.00 34.80 188 SER A N 1
ATOM 1551 C CA . SER A 1 188 ? 5.885 28.573 12.216 1.00 34.61 188 SER A CA 1
ATOM 1552 C C . SER A 1 188 ? 6.020 27.982 10.815 1.00 34.70 188 SER A C 1
ATOM 1553 O O . SER A 1 188 ? 5.021 27.552 10.222 1.00 34.55 188 SER A O 1
ATOM 1556 N N . PRO A 1 189 ? 7.257 27.956 10.280 1.00 34.44 189 PRO A N 1
ATOM 1557 C CA . PRO A 1 189 ? 7.508 27.308 8.993 1.00 34.57 189 PRO A CA 1
ATOM 1558 C C . PRO A 1 189 ? 7.073 25.840 8.967 1.00 34.62 189 PRO A C 1
ATOM 1559 O O . PRO A 1 189 ? 6.763 25.324 7.896 1.00 34.68 189 PRO A O 1
ATOM 1563 N N . LEU A 1 190 ? 7.022 25.192 10.134 1.00 34.37 190 LEU A N 1
ATOM 1564 C CA . LEU A 1 190 ? 6.591 23.802 10.226 1.00 34.41 190 LEU A CA 1
ATOM 1565 C C . LEU A 1 190 ? 5.080 23.614 10.362 1.00 34.63 190 LEU A C 1
ATOM 1566 O O . LEU A 1 190 ? 4.616 22.498 10.583 1.00 34.74 190 LEU A O 1
ATOM 1571 N N . TYR A 1 191 ? 4.312 24.692 10.233 1.00 34.91 191 TYR A N 1
ATOM 1572 C CA . TYR A 1 191 ? 2.869 24.626 10.459 1.00 35.50 191 TYR A CA 1
ATOM 1573 C C . TYR A 1 191 ? 2.194 23.546 9.614 1.00 35.70 191 TYR A C 1
ATOM 1574 O O . TYR A 1 191 ? 2.460 23.431 8.417 1.00 35.45 191 TYR A O 1
ATOM 1583 N N . GLY A 1 192 ? 1.323 22.766 10.254 1.00 36.03 192 GLY A N 1
ATOM 1584 C CA . GLY A 1 192 ? 0.578 21.698 9.578 1.00 36.37 192 GLY A CA 1
ATOM 1585 C C . GLY A 1 192 ? 1.372 20.432 9.275 1.00 36.51 192 GLY A C 1
ATOM 1586 O O . GLY A 1 192 ? 0.817 19.456 8.772 1.00 36.71 192 GLY A O 1
ATOM 1587 N N . ARG A 1 193 ? 2.668 20.440 9.573 1.00 36.27 193 ARG A N 1
ATOM 1588 C CA . ARG A 1 193 ? 3.525 19.311 9.228 1.00 36.36 193 ARG A CA 1
ATOM 1589 C C . ARG A 1 193 ? 3.584 18.341 10.403 1.00 36.33 193 ARG A C 1
ATOM 1590 O O . ARG A 1 193 ? 3.891 18.743 11.529 1.00 36.42 193 ARG A O 1
ATOM 1598 N N . ILE A 1 194 ? 3.257 17.078 10.133 1.00 35.57 194 ILE A N 1
ATOM 1599 C CA . ILE A 1 194 ? 3.125 16.067 11.176 1.00 35.32 194 ILE A CA 1
ATOM 1600 C C . ILE A 1 194 ? 4.432 15.290 11.399 1.00 34.58 194 ILE A C 1
ATOM 1601 O O . ILE A 1 194 ? 5.046 14.785 10.450 1.00 34.05 194 ILE A O 1
ATOM 1606 N N . ALA A 1 195 ? 4.832 15.214 12.668 1.00 33.39 195 ALA A N 1
ATOM 1607 C CA . ALA A 1 195 ? 6.017 14.474 13.098 1.00 32.89 195 ALA A CA 1
ATOM 1608 C C . ALA A 1 195 ? 5.617 13.212 13.856 1.00 32.26 195 ALA A C 1
ATOM 1609 O O . ALA A 1 195 ? 4.647 13.215 14.591 1.00 32.13 195 ALA A O 1
ATOM 1611 N N . GLY A 1 196 ? 6.362 12.130 13.663 1.00 31.83 196 GLY A N 1
ATOM 1612 C CA . GLY A 1 196 ? 6.183 10.948 14.499 1.00 31.65 196 GLY A CA 1
ATOM 1613 C C . GLY A 1 196 ? 6.693 11.231 15.905 1.00 31.63 196 GLY A C 1
ATOM 1614 O O . GLY A 1 196 ? 7.480 12.161 16.116 1.00 31.38 196 GLY A O 1
ATOM 1615 N N . GLU A 1 197 ? 6.230 10.449 16.871 1.00 31.75 197 GLU A N 1
ATOM 1616 C CA . GLU A 1 197 ? 6.654 10.609 18.256 1.00 32.45 197 GLU A CA 1
ATOM 1617 C C . GLU A 1 197 ? 6.962 9.254 18.834 1.00 31.99 197 GLU A C 1
ATOM 1618 O O . GLU A 1 197 ? 6.103 8.363 18.862 1.00 31.59 197 GLU A O 1
ATOM 1624 N N . VAL A 1 198 ? 8.204 9.112 19.284 1.00 31.84 198 VAL A N 1
ATOM 1625 C CA . VAL A 1 198 ? 8.651 7.920 19.975 1.00 31.72 198 VAL A CA 1
ATOM 1626 C C . VAL A 1 198 ? 9.002 8.291 21.423 1.00 32.03 198 VAL A C 1
ATOM 1627 O O . VAL A 1 198 ? 9.873 9.141 21.676 1.00 32.67 198 VAL A O 1
ATOM 1631 N N . LEU A 1 199 ? 8.276 7.669 22.348 1.00 31.29 199 LEU A N 1
ATOM 1632 C CA . LEU A 1 199 ? 8.342 7.926 23.773 1.00 31.14 199 LEU A CA 1
ATOM 1633 C C . LEU A 1 199 ? 9.217 6.891 24.468 1.00 31.05 199 LEU A C 1
ATOM 1634 O O . LEU A 1 199 ? 8.974 5.685 24.336 1.00 30.78 199 LEU A O 1
ATOM 1639 N N . VAL A 1 200 ? 10.228 7.377 25.197 1.00 30.63 200 VAL A N 1
ATOM 1640 C CA . VAL A 1 200 ? 11.122 6.531 25.992 1.00 30.22 200 VAL A CA 1
ATOM 1641 C C . VAL A 1 200 ? 10.843 6.763 27.478 1.00 30.34 200 VAL A C 1
ATOM 1642 O O . VAL A 1 200 ? 11.118 7.837 28.019 1.00 30.16 200 VAL A O 1
ATOM 1646 N N . LYS A 1 201 ? 10.308 5.726 28.120 1.00 30.41 201 LYS A N 1
ATOM 1647 C CA . LYS A 1 201 ? 9.883 5.762 29.509 1.00 29.99 201 LYS A CA 1
ATOM 1648 C C . LYS A 1 201 ? 10.857 4.977 30.381 1.00 29.45 201 LYS A C 1
ATOM 1649 O O . LYS A 1 201 ? 11.589 4.129 29.860 1.00 28.90 201 LYS A O 1
ATOM 1655 N N . PRO A 1 202 ? 10.869 5.253 31.710 1.00 28.85 202 PRO A N 1
ATOM 1656 C CA . PRO A 1 202 ? 11.593 4.419 32.677 1.00 29.13 202 PRO A CA 1
ATOM 1657 C C . PRO A 1 202 ? 11.212 2.951 32.563 1.00 29.29 202 PRO A C 1
ATOM 1658 O O . PRO A 1 202 ? 10.057 2.644 32.281 1.00 30.11 202 PRO A O 1
ATOM 1662 N N . PHE A 1 203 ? 12.177 2.060 32.776 1.00 29.39 203 PHE A N 1
ATOM 1663 C CA . PHE A 1 203 ? 11.920 0.629 32.871 1.00 29.51 203 PHE A CA 1
ATOM 1664 C C . PHE A 1 203 ? 10.852 0.362 33.924 1.00 29.90 203 PHE A C 1
ATOM 1665 O O . PHE A 1 203 ? 10.800 1.054 34.950 1.00 29.47 203 PHE A O 1
ATOM 1673 N N . ASP A 1 204 ? 10.020 -0.654 33.693 1.00 29.91 204 ASP A N 1
ATOM 1674 C CA . ASP A 1 204 ? 9.134 -1.128 34.747 1.00 29.99 204 ASP A CA 1
ATOM 1675 C C . ASP A 1 204 ? 9.925 -1.848 35.859 1.00 30.27 204 ASP A C 1
ATOM 1676 O O . ASP A 1 204 ? 11.144 -2.026 35.751 1.00 30.65 204 ASP A O 1
ATOM 1681 N N . LYS A 1 205 ? 9.239 -2.216 36.936 1.00 30.23 205 LYS A N 1
ATOM 1682 C CA . LYS A 1 205 ? 9.845 -2.920 38.062 1.00 30.38 205 LYS A CA 1
ATOM 1683 C C . LYS A 1 205 ? 10.696 -4.115 37.642 1.00 29.87 205 LYS A C 1
ATOM 1684 O O . LYS A 1 205 ? 11.884 -4.178 37.960 1.00 29.08 205 LYS A O 1
ATOM 1690 N N . ASP A 1 206 ? 10.078 -5.051 36.925 1.00 29.49 206 ASP A N 1
ATOM 1691 C CA . ASP A 1 206 ? 10.731 -6.309 36.558 1.00 29.72 206 ASP A CA 1
ATOM 1692 C C . ASP A 1 206 ? 11.923 -6.129 35.618 1.00 29.10 206 ASP A C 1
ATOM 1693 O O . ASP A 1 206 ? 12.908 -6.859 35.720 1.00 28.94 206 ASP A O 1
ATOM 1698 N N . THR A 1 207 ? 11.815 -5.165 34.703 1.00 29.11 207 THR A N 1
ATOM 1699 C CA . THR A 1 207 ? 12.897 -4.807 33.787 1.00 28.78 207 THR A CA 1
ATOM 1700 C C . THR A 1 207 ? 14.080 -4.215 34.566 1.00 28.51 207 THR A C 1
ATOM 1701 O O . THR A 1 207 ? 15.222 -4.626 34.366 1.00 28.58 207 THR A O 1
ATOM 1705 N N . SER A 1 208 ? 13.801 -3.279 35.474 1.00 28.11 208 SER A N 1
ATOM 1706 C CA . SER A 1 208 ? 14.832 -2.726 36.371 1.00 28.61 208 SER A CA 1
ATOM 1707 C C . SER A 1 208 ? 15.611 -3.799 37.143 1.00 28.57 208 SER A C 1
ATOM 1708 O O . SER A 1 208 ? 16.838 -3.762 37.182 1.00 28.50 208 SER A O 1
ATOM 1711 N N . VAL A 1 209 ? 14.881 -4.734 37.754 1.00 28.49 209 VAL A N 1
ATOM 1712 C CA . VAL A 1 209 ? 15.461 -5.881 38.459 1.00 28.95 209 VAL A CA 1
ATOM 1713 C C . VAL A 1 209 ? 16.351 -6.713 37.534 1.00 28.61 209 VAL A C 1
ATOM 1714 O O . VAL A 1 209 ? 17.491 -7.034 37.882 1.00 28.10 209 VAL A O 1
ATOM 1718 N N . GLU A 1 210 ? 15.826 -7.036 36.354 1.00 28.42 210 GLU A N 1
ATOM 1719 C CA . GLU A 1 210 ? 16.584 -7.759 35.329 1.00 29.30 210 GLU A CA 1
ATOM 1720 C C . GLU A 1 210 ? 17.841 -7.034 34.807 1.00 29.05 210 GLU A C 1
ATOM 1721 O O . GLU A 1 210 ? 18.871 -7.679 34.530 1.00 28.89 210 GLU A O 1
ATOM 1727 N N . PHE A 1 211 ? 17.736 -5.711 34.677 1.00 28.16 211 PHE A N 1
ATOM 1728 C CA . PHE A 1 211 ? 18.852 -4.841 34.309 1.00 28.42 211 PHE A CA 1
ATOM 1729 C C . PHE A 1 211 ? 20.003 -5.014 35.299 1.00 27.86 211 PHE A C 1
ATOM 1730 O O . PHE A 1 211 ? 21.118 -5.344 34.900 1.00 27.75 211 PHE A O 1
ATOM 1738 N N . LEU A 1 212 ? 19.717 -4.811 36.584 1.00 27.40 212 LEU A N 1
ATOM 1739 C CA . LEU A 1 212 ? 20.700 -4.982 37.650 1.00 27.81 212 LEU A CA 1
ATOM 1740 C C . LEU A 1 212 ? 21.261 -6.400 37.727 1.00 27.96 212 LEU A C 1
ATOM 1741 O O . LEU A 1 212 ? 22.472 -6.593 37.865 1.00 27.67 212 LEU A O 1
ATOM 1746 N N . LYS A 1 213 ? 20.373 -7.383 37.630 1.00 28.24 213 LYS A N 1
ATOM 1747 C CA . LYS A 1 213 ? 20.758 -8.791 37.600 1.00 28.88 213 LYS A CA 1
ATOM 1748 C C . LYS A 1 213 ? 21.774 -9.103 36.508 1.00 29.01 213 LYS A C 1
ATOM 1749 O O . LYS A 1 213 ? 22.784 -9.742 36.783 1.00 29.11 213 LYS A O 1
ATOM 1755 N N . ARG A 1 214 ? 21.508 -8.648 35.281 1.00 29.54 214 ARG A N 1
ATOM 1756 C CA . ARG A 1 214 ? 22.439 -8.826 34.160 1.00 30.46 214 ARG A CA 1
ATOM 1757 C C . ARG A 1 214 ? 23.798 -8.170 34.452 1.00 30.33 214 ARG A C 1
ATOM 1758 O O . ARG A 1 214 ? 24.845 -8.798 34.260 1.00 30.64 214 ARG A O 1
ATOM 1766 N N . GLY A 1 215 ? 23.772 -6.925 34.936 1.00 30.09 215 GLY A N 1
ATOM 1767 C CA . GLY A 1 215 ? 24.987 -6.191 35.297 1.00 29.75 215 GLY A CA 1
ATOM 1768 C C . GLY A 1 215 ? 25.931 -6.926 36.243 1.00 29.74 215 GLY A C 1
ATOM 1769 O O . GLY A 1 215 ? 27.143 -6.902 36.052 1.00 29.99 215 GLY A O 1
ATOM 1770 N N . PHE A 1 216 ? 25.375 -7.572 37.264 1.00 29.76 216 PHE A N 1
ATOM 1771 C CA . PHE A 1 216 ? 26.157 -8.338 38.235 1.00 29.95 216 PHE A CA 1
ATOM 1772 C C . PHE A 1 216 ? 26.574 -9.707 37.686 1.00 30.90 216 PHE A C 1
ATOM 1773 O O . PHE A 1 216 ? 27.671 -10.190 37.971 1.00 30.98 216 PHE A O 1
ATOM 1781 N N . ARG A 1 217 ? 25.701 -10.309 36.881 1.00 31.92 217 ARG A N 1
ATOM 1782 C CA . ARG A 1 217 ? 25.985 -11.571 36.203 1.00 33.55 217 ARG A CA 1
ATOM 1783 C C . ARG A 1 217 ? 27.242 -11.480 35.332 1.00 33.80 217 ARG A C 1
ATOM 1784 O O . ARG A 1 217 ? 28.079 -12.393 35.346 1.00 34.10 217 ARG A O 1
ATOM 1792 N N . GLU A 1 218 ? 27.371 -10.375 34.590 1.00 34.32 218 GLU A N 1
ATOM 1793 C CA . GLU A 1 218 ? 28.507 -10.133 33.685 1.00 34.54 218 GLU A CA 1
ATOM 1794 C C . GLU A 1 218 ? 29.876 -10.170 34.376 1.00 34.85 218 GLU A C 1
ATOM 1795 O O . GLU A 1 218 ? 30.885 -10.409 33.722 1.00 35.32 218 GLU A O 1
ATOM 1801 N N . VAL A 1 219 ? 29.913 -9.926 35.684 1.00 35.38 219 VAL A N 1
ATOM 1802 C CA . VAL A 1 219 ? 31.163 -10.033 36.457 1.00 35.93 219 VAL A CA 1
ATOM 1803 C C . VAL A 1 219 ? 31.125 -11.167 37.488 1.00 36.05 219 VAL A C 1
ATOM 1804 O O . VAL A 1 219 ? 31.835 -11.118 38.500 1.00 36.17 219 VAL A O 1
ATOM 1808 N N . ASN A 1 220 ? 30.289 -12.172 37.229 1.00 36.30 220 ASN A N 1
ATOM 1809 C CA . ASN A 1 220 ? 30.161 -13.370 38.079 1.00 37.01 220 ASN A CA 1
ATOM 1810 C C . ASN A 1 220 ? 29.833 -13.060 39.553 1.00 37.08 220 ASN A C 1
ATOM 1811 O O . ASN A 1 220 ? 30.055 -13.876 40.451 1.00 37.00 220 ASN A O 1
ATOM 1816 N N . LEU A 1 221 ? 29.292 -11.869 39.787 1.00 37.59 221 LEU A N 1
ATOM 1817 C CA . LEU A 1 221 ? 28.862 -11.462 41.118 1.00 37.77 221 LEU A CA 1
ATOM 1818 C C . LEU A 1 221 ? 27.405 -11.864 41.346 1.00 37.93 221 LEU A C 1
ATOM 1819 O O . LEU A 1 221 ? 26.548 -11.685 40.471 1.00 37.81 221 LEU A O 1
ATOM 1824 N N . ASP A 1 222 ? 27.163 -12.462 42.510 1.00 38.25 222 ASP A N 1
ATOM 1825 C CA . ASP A 1 222 ? 25.824 -12.801 42.986 1.00 38.35 222 ASP A CA 1
ATOM 1826 C C . ASP A 1 222 ? 25.435 -11.792 44.066 1.00 37.88 222 ASP A C 1
ATOM 1827 O O . ASP A 1 222 ? 26.094 -11.691 45.096 1.00 38.38 222 ASP A O 1
ATOM 1832 N N . VAL A 1 223 ? 24.395 -11.011 43.797 1.00 37.34 223 VAL A N 1
ATOM 1833 C CA . VAL A 1 223 ? 23.905 -10.022 44.755 1.00 36.08 223 VAL A CA 1
ATOM 1834 C C . VAL A 1 223 ? 22.556 -10.495 45.306 1.00 35.40 223 VAL A C 1
ATOM 1835 O O . VAL A 1 223 ? 21.658 -10.846 44.524 1.00 35.25 223 VAL A O 1
ATOM 1839 N N . PRO A 1 224 ? 22.409 -10.513 46.651 1.00 34.43 224 PRO A N 1
ATOM 1840 C CA . PRO A 1 224 ? 21.166 -11.031 47.239 1.00 33.79 224 PRO A CA 1
ATOM 1841 C C . PRO A 1 224 ? 19.935 -10.339 46.653 1.00 33.31 224 PRO A C 1
ATOM 1842 O O . PRO A 1 224 ? 19.988 -9.146 46.312 1.00 32.87 224 PRO A O 1
ATOM 1846 N N . GLU A 1 225 ? 18.850 -11.105 46.534 1.00 32.92 225 GLU A N 1
ATOM 1847 C CA . GLU A 1 225 ? 17.601 -10.668 45.914 1.00 32.15 225 GLU A CA 1
ATOM 1848 C C . GLU A 1 225 ? 17.047 -9.383 46.520 1.00 31.54 225 GLU A C 1
ATOM 1849 O O . GLU A 1 225 ? 16.667 -8.468 45.788 1.00 31.07 225 GLU A O 1
ATOM 1855 N N . ASN A 1 226 ? 17.014 -9.325 47.853 1.00 30.56 226 ASN A N 1
ATOM 1856 C CA . ASN A 1 226 ? 16.495 -8.168 48.583 1.00 30.47 226 ASN A CA 1
ATOM 1857 C C . ASN A 1 226 ? 17.276 -6.851 48.387 1.00 29.85 226 ASN A C 1
ATOM 1858 O O . ASN A 1 226 ? 16.700 -5.774 48.520 1.00 28.70 226 ASN A O 1
ATOM 1863 N N . GLU A 1 227 ? 18.572 -6.944 48.076 1.00 29.73 227 GLU A N 1
ATOM 1864 C CA . GLU A 1 227 ? 19.395 -5.766 47.812 1.00 30.48 227 GLU A CA 1
ATOM 1865 C C . GLU A 1 227 ? 19.088 -5.167 46.434 1.00 30.79 227 GLU A C 1
ATOM 1866 O O . GLU A 1 227 ? 19.082 -3.944 46.260 1.00 30.95 227 GLU A O 1
ATOM 1872 N N . ILE A 1 228 ? 18.856 -6.029 45.451 1.00 31.34 228 ILE A N 1
ATOM 1873 C CA . ILE A 1 228 ? 18.409 -5.570 44.134 1.00 31.66 228 ILE A CA 1
ATOM 1874 C C . ILE A 1 228 ? 16.996 -4.956 44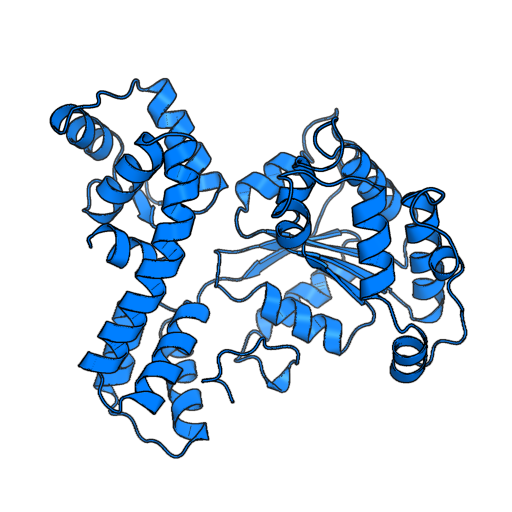.209 1.00 32.14 228 ILE A C 1
ATOM 1875 O O . ILE A 1 228 ? 16.749 -3.894 43.632 1.00 32.36 228 ILE A O 1
ATOM 1880 N N . GLU A 1 229 ? 16.090 -5.598 44.944 1.00 32.21 229 GLU A N 1
ATOM 1881 C CA . GLU A 1 229 ? 14.754 -5.033 45.178 1.00 33.04 229 GLU A CA 1
ATOM 1882 C C . GLU A 1 229 ? 14.822 -3.661 45.842 1.00 33.05 229 GLU A C 1
ATOM 1883 O O . GLU A 1 229 ? 14.157 -2.726 45.401 1.00 32.22 229 GLU A O 1
ATOM 1889 N N . GLU A 1 230 ? 15.638 -3.543 46.893 1.00 33.34 230 GLU A N 1
ATOM 1890 C CA . GLU A 1 230 ? 15.831 -2.263 47.582 1.00 34.25 230 GLU A CA 1
ATOM 1891 C C . GLU A 1 230 ? 16.433 -1.176 46.664 1.00 33.55 230 GLU A C 1
ATOM 1892 O O . GLU A 1 230 ? 16.039 -0.018 46.726 1.00 33.77 230 GLU A O 1
ATOM 1898 N N . ALA A 1 231 ? 17.382 -1.540 45.808 1.00 33.29 231 ALA A N 1
ATOM 1899 C CA . ALA A 1 231 ? 17.959 -0.567 44.869 1.00 32.77 231 ALA A CA 1
ATOM 1900 C C . ALA A 1 231 ? 16.904 -0.038 43.877 1.00 32.84 231 ALA A C 1
ATOM 1901 O O . ALA A 1 231 ? 16.879 1.145 43.564 1.00 32.74 231 ALA A O 1
ATOM 1903 N N . VAL A 1 232 ? 16.026 -0.913 43.407 1.00 32.75 232 VAL A N 1
ATOM 1904 C CA . VAL A 1 232 ? 14.995 -0.530 42.438 1.00 33.42 232 VAL A CA 1
ATOM 1905 C C . VAL A 1 232 ? 13.878 0.322 43.082 1.00 33.98 232 VAL A C 1
ATOM 1906 O O . VAL A 1 232 ? 13.328 1.219 42.449 1.00 34.45 232 VAL A O 1
ATOM 1910 N N . GLU A 1 233 ? 13.564 0.054 44.338 1.00 34.91 233 GLU A N 1
ATOM 1911 C CA . GLU A 1 233 ? 12.654 0.907 45.101 1.00 35.91 233 GLU A CA 1
ATOM 1912 C C . GLU A 1 233 ? 13.197 2.324 45.285 1.00 35.99 233 GLU A C 1
ATOM 1913 O O . GLU A 1 233 ? 12.427 3.279 45.255 1.00 35.93 233 GLU A O 1
ATOM 1919 N N . LEU A 1 234 ? 14.514 2.467 45.469 1.00 35.76 234 LEU A N 1
ATOM 1920 C CA . LEU A 1 234 ? 15.108 3.801 45.513 1.00 36.14 234 LEU A CA 1
ATOM 1921 C C . LEU A 1 234 ? 15.348 4.415 44.132 1.00 36.14 234 LEU A C 1
ATOM 1922 O O . LEU A 1 234 ? 15.196 5.629 43.961 1.00 36.52 234 LEU A O 1
ATOM 1927 N N . LEU A 1 235 ? 15.729 3.596 43.154 1.00 35.59 235 LEU A N 1
ATOM 1928 C CA . LEU A 1 235 ? 16.159 4.134 41.855 1.00 35.87 235 LEU A CA 1
ATOM 1929 C C . LEU A 1 235 ? 15.142 4.079 40.682 1.00 35.47 235 LEU A C 1
ATOM 1930 O O . LEU A 1 235 ? 15.413 4.630 39.619 1.00 35.12 235 LEU A O 1
ATOM 1935 N N . ASP A 1 236 ? 14.025 3.373 40.874 1.00 36.10 236 ASP A N 1
ATOM 1936 C CA . ASP A 1 236 ? 12.795 3.440 40.015 1.00 36.66 236 ASP A CA 1
ATOM 1937 C C . ASP A 1 236 ? 12.912 3.460 38.455 1.00 36.37 236 ASP A C 1
ATOM 1938 O O . ASP A 1 236 ? 12.254 4.273 37.752 1.00 35.98 236 ASP A O 1
ATOM 1943 N N . GLY A 1 237 ? 13.719 2.566 37.892 1.00 35.60 237 GLY A N 1
ATOM 1944 C CA . GLY A 1 237 ? 13.685 2.387 36.415 1.00 33.80 237 GLY A CA 1
ATOM 1945 C C . GLY A 1 237 ? 14.447 3.387 35.548 1.00 33.35 237 GLY A C 1
ATOM 1946 O O . GLY A 1 237 ? 14.364 3.334 34.310 1.00 32.58 237 GLY A O 1
ATOM 1947 N N . ILE A 1 238 ? 15.192 4.296 36.176 1.00 32.79 238 ILE A N 1
ATOM 1948 C CA . ILE A 1 238 ? 16.013 5.247 35.429 1.00 32.64 238 ILE A CA 1
ATOM 1949 C C . ILE A 1 238 ? 17.380 4.606 35.156 1.00 31.88 238 ILE A C 1
ATOM 1950 O O . ILE A 1 238 ? 18.152 4.396 36.084 1.00 31.90 238 ILE A O 1
ATOM 1955 N N . PRO A 1 239 ? 17.663 4.259 33.889 1.00 31.43 239 PRO A N 1
ATOM 1956 C CA . PRO A 1 239 ? 18.901 3.545 33.587 1.00 31.29 239 PRO A CA 1
ATOM 1957 C C . PRO A 1 239 ? 20.161 4.304 34.007 1.00 31.20 239 PRO A C 1
ATOM 1958 O O . PRO A 1 239 ? 21.132 3.670 34.383 1.00 31.15 239 PRO A O 1
ATOM 1962 N N . GLY A 1 240 ? 20.134 5.638 33.948 1.00 30.76 240 GLY A N 1
ATOM 1963 C CA . GLY A 1 240 ? 21.281 6.458 34.350 1.00 30.99 240 GLY A CA 1
ATOM 1964 C C . GLY A 1 240 ? 21.699 6.179 35.787 1.00 31.15 240 GLY A C 1
ATOM 1965 O O . GLY A 1 240 ? 22.885 5.998 36.071 1.00 31.52 240 GLY A O 1
ATOM 1966 N N . TRP A 1 241 ? 20.715 6.103 36.685 1.00 30.31 241 TRP A N 1
ATOM 1967 C CA . TRP A 1 241 ? 20.986 5.838 38.097 1.00 29.97 241 TRP A CA 1
ATOM 1968 C C . TRP A 1 241 ? 21.274 4.359 38.392 1.00 29.51 241 TRP A C 1
ATOM 1969 O O . TRP A 1 241 ? 22.107 4.043 39.239 1.00 29.24 241 TRP A O 1
ATOM 1980 N N . LEU A 1 242 ? 20.608 3.464 37.667 1.00 29.21 242 LEU A N 1
ATOM 1981 C CA . LEU A 1 242 ? 20.854 2.020 37.785 1.00 28.97 242 LEU A CA 1
ATOM 1982 C C . LEU A 1 242 ? 22.295 1.623 37.415 1.00 29.15 242 LEU A C 1
ATOM 1983 O O . LEU A 1 242 ? 22.873 0.732 38.040 1.00 28.98 242 LEU A O 1
ATOM 1988 N N . VAL A 1 243 ? 22.849 2.277 36.395 1.00 29.47 243 VAL A N 1
ATOM 1989 C CA . VAL A 1 243 ? 24.261 2.093 36.009 1.00 30.19 243 VAL A CA 1
ATOM 1990 C C . VAL A 1 243 ? 25.254 2.676 37.031 1.00 29.96 243 VAL A C 1
ATOM 1991 O O . VAL A 1 243 ? 26.240 2.025 37.354 1.00 31.68 243 VAL A O 1
ATOM 1995 N N . VAL A 1 244 ? 25.008 3.885 37.526 1.00 29.92 244 VAL A N 1
ATOM 1996 C CA . VAL A 1 244 ? 25.847 4.488 38.583 1.00 29.76 244 VAL A CA 1
ATOM 1997 C C . VAL A 1 244 ? 25.889 3.576 39.816 1.00 29.72 244 VAL A C 1
ATOM 1998 O O . VAL A 1 244 ? 26.958 3.344 40.385 1.00 30.29 244 VAL A O 1
ATOM 2002 N N . PHE A 1 245 ? 24.726 3.082 40.229 1.00 29.34 245 PHE A N 1
ATOM 2003 C CA . PHE A 1 245 ? 24.629 2.127 41.340 1.00 29.54 245 PHE A CA 1
ATOM 2004 C C . PHE A 1 245 ? 25.431 0.838 41.076 1.00 29.76 245 PHE A C 1
ATOM 2005 O O . PHE A 1 245 ? 26.185 0.390 41.937 1.00 30.72 245 PHE A O 1
ATOM 2013 N N . GLY A 1 246 ? 25.265 0.254 39.886 1.00 29.35 246 GLY A N 1
ATOM 2014 C CA . GLY A 1 246 ? 25.967 -0.970 39.512 1.00 28.78 246 GLY A CA 1
ATOM 2015 C C . GLY A 1 246 ? 27.479 -0.804 39.602 1.00 28.71 246 GLY A C 1
ATOM 2016 O O . GLY A 1 246 ? 28.146 -1.599 40.225 1.00 28.51 246 GLY A O 1
ATOM 2017 N N . VAL A 1 247 ? 27.998 0.254 38.984 1.00 28.81 247 VAL A N 1
ATOM 2018 C CA . VAL A 1 247 ? 29.397 0.682 39.140 1.00 28.98 247 VAL A CA 1
ATOM 2019 C C . VAL A 1 247 ? 29.833 0.833 40.610 1.00 28.89 247 VAL A C 1
ATOM 2020 O O . VAL A 1 247 ? 30.843 0.262 41.015 1.00 29.11 247 VAL A O 1
ATOM 2024 N N . GLU A 1 248 ? 29.086 1.601 41.403 1.00 28.75 248 GLU A N 1
ATOM 2025 C CA . GLU A 1 248 ? 29.444 1.831 42.823 1.00 28.41 248 GLU A CA 1
ATOM 2026 C C . GLU A 1 248 ? 29.430 0.551 43.650 1.00 28.06 248 GLU A C 1
ATOM 2027 O O . GLU A 1 248 ? 30.250 0.381 44.539 1.00 28.47 248 GLU A O 1
ATOM 2033 N N . TYR A 1 249 ? 28.523 -0.367 43.322 1.00 27.74 249 TYR A N 1
ATOM 2034 C CA . TYR A 1 249 ? 28.473 -1.652 44.000 1.00 27.59 249 TYR A CA 1
ATOM 2035 C C . TYR A 1 249 ? 29.690 -2.509 43.693 1.00 27.35 249 TYR A C 1
ATOM 2036 O O . TYR A 1 249 ? 30.236 -3.120 44.602 1.00 27.11 249 TYR A O 1
ATOM 2045 N N . LEU A 1 250 ? 30.119 -2.534 42.425 1.00 27.37 250 LEU A N 1
ATOM 2046 C CA . LEU A 1 250 ? 31.322 -3.270 42.005 1.00 27.13 250 LEU A CA 1
ATOM 2047 C C . LEU A 1 250 ? 32.592 -2.723 42.673 1.00 26.87 250 LEU A C 1
ATOM 2048 O O . LEU A 1 250 ? 33.520 -3.467 42.986 1.00 27.18 250 LEU A O 1
ATOM 2053 N N . ARG A 1 251 ? 32.618 -1.413 42.878 1.00 26.14 251 ARG A N 1
ATOM 2054 C CA . ARG A 1 251 ? 33.742 -0.749 43.497 1.00 25.91 251 ARG A CA 1
ATOM 2055 C C . ARG A 1 251 ? 33.753 -0.858 45.039 1.00 25.96 251 ARG A C 1
ATOM 2056 O O . ARG A 1 251 ? 34.808 -0.816 45.645 1.00 24.97 251 ARG A O 1
ATOM 2064 N N . ASN A 1 252 ? 32.570 -0.998 45.646 1.00 25.92 252 ASN A N 1
ATOM 2065 C CA . ASN A 1 252 ? 32.420 -0.893 47.096 1.00 26.45 252 ASN A CA 1
ATOM 2066 C C . ASN A 1 252 ? 31.947 -2.154 47.810 1.00 26.55 252 ASN A C 1
ATOM 2067 O O . ASN A 1 252 ? 32.194 -2.298 49.004 1.00 26.52 252 ASN A O 1
ATOM 2072 N N . GLY A 1 253 ? 31.235 -3.032 47.091 1.00 26.96 253 GLY A N 1
ATOM 2073 C CA . GLY A 1 253 ? 30.911 -4.384 47.588 1.00 27.11 253 GLY A CA 1
ATOM 2074 C C . GLY A 1 253 ? 29.826 -4.452 48.648 1.00 27.53 253 GLY A C 1
ATOM 2075 O O . GLY A 1 253 ? 29.651 -5.484 49.303 1.00 27.21 253 GLY A O 1
ATOM 2076 N N . ASP A 1 254 ? 29.066 -3.366 48.796 1.00 27.24 254 ASP A N 1
ATOM 2077 C CA . ASP A 1 254 ? 28.114 -3.247 49.898 1.00 27.26 254 ASP A CA 1
ATOM 2078 C C . ASP A 1 254 ? 26.910 -2.406 49.468 1.00 26.90 254 ASP A C 1
ATOM 2079 O O . ASP A 1 254 ? 27.078 -1.357 48.816 1.00 25.82 254 ASP A O 1
ATOM 2084 N N . PHE A 1 255 ? 25.702 -2.876 49.806 1.00 26.18 255 PHE A N 1
ATOM 2085 C CA . PHE A 1 255 ? 24.497 -2.148 49.413 1.00 26.58 255 PHE A CA 1
ATOM 2086 C C . PHE A 1 255 ? 24.469 -0.730 49.982 1.00 26.06 255 PHE A C 1
ATOM 2087 O O . PHE A 1 255 ? 24.229 0.211 49.243 1.00 26.30 255 PHE A O 1
ATOM 2095 N N . GLY A 1 256 ? 24.691 -0.592 51.286 1.00 25.31 256 GLY A N 1
ATOM 2096 C CA . GLY A 1 256 ? 24.674 0.719 51.935 1.00 25.55 256 GLY A CA 1
ATOM 2097 C C . GLY A 1 256 ? 25.639 1.730 51.330 1.00 25.54 256 GLY A C 1
ATOM 2098 O O . GLY A 1 256 ? 25.228 2.829 50.976 1.00 25.26 256 GLY A O 1
ATOM 2099 N N . ARG A 1 257 ? 26.913 1.346 51.213 1.00 25.36 257 ARG A N 1
ATOM 2100 C CA . ARG A 1 257 ? 27.961 2.224 50.675 1.00 25.99 257 ARG A CA 1
ATOM 2101 C C . ARG A 1 257 ? 27.801 2.513 49.181 1.00 26.49 257 ARG A C 1
ATOM 2102 O O . ARG A 1 257 ? 28.015 3.643 48.748 1.00 26.21 257 ARG A O 1
ATOM 2110 N N . ALA A 1 258 ? 27.408 1.507 48.400 1.00 27.19 258 ALA A N 1
ATOM 2111 C CA . ALA A 1 258 ? 27.079 1.736 46.978 1.00 27.53 258 ALA A CA 1
ATOM 2112 C C . ALA A 1 258 ? 25.929 2.730 46.784 1.00 28.38 258 ALA A C 1
ATOM 2113 O O . ALA A 1 258 ? 25.977 3.586 45.893 1.00 29.24 258 ALA A O 1
ATOM 2115 N N . MET A 1 259 ? 24.881 2.611 47.586 1.00 29.04 259 MET A N 1
ATOM 2116 C CA . MET A 1 259 ? 23.752 3.539 47.468 1.00 30.29 259 MET A CA 1
ATOM 2117 C C . MET A 1 259 ? 24.107 4.943 47.977 1.00 30.61 259 MET A C 1
ATOM 2118 O O . MET A 1 259 ? 23.666 5.938 47.407 1.00 30.86 259 MET A O 1
ATOM 2123 N N . LYS A 1 260 ? 24.889 5.014 49.053 1.00 30.53 260 LYS A N 1
ATOM 2124 C CA . LYS A 1 260 ? 25.340 6.288 49.595 1.00 31.79 260 LYS A CA 1
ATOM 2125 C C . LYS A 1 260 ? 26.111 7.059 48.514 1.00 31.72 260 LYS A C 1
ATOM 2126 O O . LYS A 1 260 ? 25.827 8.217 48.257 1.00 31.80 260 LYS A O 1
ATOM 2132 N N . ARG A 1 261 ? 27.062 6.385 47.869 1.00 32.27 261 ARG A N 1
ATOM 2133 C CA . ARG A 1 261 ? 27.849 6.940 46.770 1.00 32.63 261 ARG A CA 1
ATOM 2134 C C . ARG A 1 261 ? 27.013 7.278 45.528 1.00 32.14 261 ARG A C 1
ATOM 2135 O O . ARG A 1 261 ? 27.270 8.277 44.868 1.00 32.44 261 ARG A O 1
ATOM 2143 N N . THR A 1 262 ? 26.034 6.442 45.201 1.00 31.26 262 THR A N 1
ATOM 2144 C CA . THR A 1 262 ? 25.117 6.733 44.093 1.00 31.04 262 THR A CA 1
ATOM 2145 C C . THR A 1 262 ? 24.394 8.056 44.347 1.00 30.89 262 THR A C 1
ATOM 2146 O O . THR A 1 262 ? 24.337 8.901 43.467 1.00 31.05 262 THR A O 1
ATOM 2150 N N . LEU A 1 263 ? 23.894 8.235 45.568 1.00 31.05 263 LEU A N 1
ATOM 2151 C CA . LEU A 1 263 ? 23.155 9.435 45.962 1.00 31.95 263 LEU A CA 1
ATOM 2152 C C . LEU A 1 263 ? 24.029 10.681 45.978 1.00 32.21 263 LEU A C 1
ATOM 2153 O O . LEU A 1 263 ? 23.551 11.748 45.631 1.00 32.60 263 LEU A O 1
ATOM 2158 N N . GLU A 1 264 ? 25.294 10.524 46.379 1.00 32.61 264 GLU A N 1
ATOM 2159 C CA . GLU A 1 264 ? 26.335 11.558 46.273 1.00 33.53 264 GLU A CA 1
ATOM 2160 C C . GLU A 1 264 ? 26.543 12.036 44.837 1.00 32.19 264 GLU A C 1
ATOM 2161 O O . GLU A 1 264 ? 26.525 13.234 44.573 1.00 32.06 264 GLU A O 1
ATOM 2167 N N . VAL A 1 265 ? 26.794 11.091 43.929 1.00 31.57 265 VAL A N 1
ATOM 2168 C CA . VAL A 1 265 ? 26.925 11.384 42.497 1.00 30.91 265 VAL A CA 1
ATOM 2169 C C . VAL A 1 265 ? 25.661 12.073 41.950 1.00 30.71 265 VAL A C 1
ATOM 2170 O O . VAL A 1 265 ? 25.763 13.095 41.291 1.00 30.82 265 VAL A O 1
ATOM 2174 N N . ALA A 1 266 ? 24.483 11.518 42.238 1.00 30.60 266 ALA A N 1
ATOM 2175 C CA . ALA A 1 266 ? 23.218 12.137 41.827 1.00 30.23 266 ALA A CA 1
ATOM 2176 C C . ALA A 1 266 ? 23.078 13.556 42.386 1.00 30.30 266 ALA A C 1
ATOM 2177 O O . ALA A 1 266 ? 22.802 14.494 41.633 1.00 30.27 266 ALA A O 1
ATOM 2179 N N . LYS A 1 267 ? 23.297 13.717 43.694 1.00 30.20 267 LYS A N 1
ATOM 2180 C CA . LYS A 1 267 ? 23.234 15.035 44.326 1.00 30.55 267 LYS A CA 1
ATOM 2181 C C . LYS A 1 267 ? 24.103 16.073 43.607 1.00 30.45 267 LYS A C 1
ATOM 2182 O O . LYS A 1 267 ? 23.652 17.195 43.367 1.00 29.93 267 LYS A O 1
ATOM 2188 N N . GLY A 1 268 ? 25.326 15.685 43.243 1.00 30.30 268 GLY A N 1
ATOM 2189 C CA . GLY A 1 268 ? 26.263 16.586 42.568 1.00 31.05 268 GLY A CA 1
ATOM 2190 C C . GLY A 1 268 ? 25.722 17.116 41.254 1.00 31.26 268 GLY A C 1
ATOM 2191 O O . GLY A 1 268 ? 25.660 18.325 41.035 1.00 31.32 268 GLY A O 1
ATOM 2192 N N . LEU A 1 269 ? 25.304 16.202 40.390 1.00 32.03 269 LEU A N 1
ATOM 2193 C CA . LEU A 1 269 ? 24.775 16.545 39.067 1.00 32.71 269 LEU A CA 1
ATOM 2194 C C . LEU A 1 269 ? 23.485 17.373 39.155 1.00 32.70 269 LEU A C 1
ATOM 2195 O O . LEU A 1 269 ? 23.359 18.436 38.518 1.00 32.55 269 LEU A O 1
ATOM 2200 N N . ILE A 1 270 ? 22.548 16.903 39.977 1.00 32.64 270 ILE A N 1
ATOM 2201 C CA . ILE A 1 270 ? 21.248 17.561 40.145 1.00 32.26 270 ILE A CA 1
ATOM 2202 C C . ILE A 1 270 ? 21.387 18.959 40.750 1.00 32.72 270 ILE A C 1
ATOM 2203 O O . ILE A 1 270 ? 20.646 19.881 40.393 1.00 32.23 270 ILE A O 1
ATOM 2208 N N . MET A 1 271 ? 22.352 19.116 41.650 1.00 33.74 271 MET A N 1
ATOM 2209 C CA . MET A 1 271 ? 22.605 20.406 42.282 1.00 34.58 271 MET A CA 1
ATOM 2210 C C . MET A 1 271 ? 23.090 21.412 41.243 1.00 34.67 271 MET A C 1
ATOM 2211 O O . MET A 1 271 ? 22.755 22.603 41.313 1.00 34.31 271 MET A O 1
ATOM 2216 N N . GLY A 1 272 ? 23.876 20.915 40.284 1.00 35.06 272 GLY A N 1
ATOM 2217 C CA . GLY A 1 272 ? 24.408 21.721 39.175 1.00 35.71 272 GLY A CA 1
ATOM 2218 C C . GLY A 1 272 ? 23.290 22.270 38.308 1.00 36.13 272 GLY A C 1
ATOM 2219 O O . GLY A 1 272 ? 23.305 23.441 37.940 1.00 36.30 272 GLY A O 1
ATOM 2220 N N . GLU A 1 273 ? 22.322 21.412 37.991 1.00 36.43 273 GLU A N 1
ATOM 2221 C CA . GLU A 1 273 ? 21.123 21.795 37.248 1.00 37.18 273 GLU A CA 1
ATOM 2222 C C . GLU A 1 273 ? 20.179 22.693 38.055 1.00 37.53 273 GLU A C 1
ATOM 2223 O O . GLU A 1 273 ? 19.553 23.595 37.498 1.00 37.93 273 GLU A O 1
ATOM 2229 N N . LEU A 1 274 ? 20.075 22.449 39.357 1.00 37.55 274 LEU A N 1
ATOM 2230 C CA . LEU A 1 274 ? 19.277 23.313 40.215 1.00 37.95 274 LEU A CA 1
ATOM 2231 C C . LEU A 1 274 ? 19.880 24.724 40.342 1.00 38.48 274 LEU A C 1
ATOM 2232 O O . LEU A 1 274 ? 19.139 25.698 40.521 1.00 38.34 274 LEU A O 1
ATOM 2237 N N . GLU A 1 275 ? 21.212 24.822 40.245 1.00 38.91 275 GLU A N 1
ATOM 2238 C CA . GLU A 1 275 ? 21.913 26.110 40.170 1.00 39.66 275 GLU A CA 1
ATOM 2239 C C . GLU A 1 275 ? 21.414 26.921 38.975 1.00 39.45 275 GLU A C 1
ATOM 2240 O O . GLU A 1 275 ? 21.107 28.111 39.107 1.00 39.60 275 GLU A O 1
ATOM 2246 N N . GLU A 1 276 ? 21.354 26.268 37.813 1.00 39.09 276 GLU A N 1
ATOM 2247 C CA . GLU A 1 276 ? 20.873 26.887 36.580 1.00 39.03 276 GLU A CA 1
ATOM 2248 C C . GLU A 1 276 ? 19.466 27.456 36.770 1.00 38.28 276 GLU A C 1
ATOM 2249 O O . GLU A 1 276 ? 19.219 28.620 36.441 1.00 38.20 276 GLU A O 1
ATOM 2255 N N . LEU A 1 277 ? 18.561 26.636 37.313 1.00 37.61 277 LEU A N 1
ATOM 2256 C CA . LEU A 1 277 ? 17.186 27.050 37.594 1.00 37.06 277 LEU A CA 1
ATOM 2257 C C . LEU A 1 277 ? 17.101 28.211 38.584 1.00 36.68 277 LEU A C 1
ATOM 2258 O O . LEU A 1 277 ? 16.309 29.129 38.387 1.00 36.48 277 LEU A O 1
ATOM 2263 N N . ARG A 1 278 ? 17.905 28.147 39.647 1.00 36.13 278 ARG A N 1
ATOM 2264 C CA . ARG A 1 278 ? 17.887 29.139 40.722 1.00 36.14 278 ARG A CA 1
ATOM 2265 C C . ARG A 1 278 ? 18.239 30.528 40.195 1.00 35.95 278 ARG A C 1
ATOM 2266 O O . ARG A 1 278 ? 17.710 31.524 40.671 1.00 35.77 278 ARG A O 1
ATOM 2274 N N . ARG A 1 279 ? 19.124 30.590 39.204 1.00 36.19 279 ARG A N 1
ATOM 2275 C CA . ARG A 1 279 ? 19.476 31.868 38.576 1.00 36.36 279 ARG A CA 1
ATOM 2276 C C . ARG A 1 279 ? 18.270 32.554 37.914 1.00 36.27 279 ARG A C 1
ATOM 2277 O O . ARG A 1 279 ? 18.051 33.754 38.109 1.00 36.04 279 ARG A O 1
ATOM 2285 N N . ARG A 1 280 ? 17.479 31.774 37.173 1.00 36.01 280 ARG A N 1
ATOM 2286 C CA . ARG A 1 280 ? 16.251 32.251 36.535 1.00 35.78 280 ARG A CA 1
ATOM 2287 C C . ARG A 1 280 ? 15.262 32.766 37.572 1.00 34.77 280 ARG A C 1
ATOM 2288 O O . ARG A 1 280 ? 14.820 33.915 37.510 1.00 34.67 280 ARG A O 1
ATOM 2296 N N . SER A 1 281 ? 14.911 31.903 38.522 1.00 33.96 281 SER A N 1
ATOM 2297 C CA . SER A 1 281 ? 14.115 32.295 39.663 1.00 32.71 281 SER A CA 1
ATOM 2298 C C . SER A 1 281 ? 14.376 31.333 40.816 1.00 32.55 281 SER A C 1
ATOM 2299 O O . SER A 1 281 ? 14.296 30.122 40.632 1.00 32.04 281 SER A O 1
ATOM 2302 N N . PRO A 1 282 ? 14.679 31.871 42.017 1.00 32.63 282 PRO A N 1
ATOM 2303 C CA . PRO A 1 282 ? 14.817 31.035 43.223 1.00 32.58 282 PRO A CA 1
ATOM 2304 C C . PRO A 1 282 ? 13.539 30.241 43.489 1.00 32.47 282 PRO A C 1
ATOM 2305 O O . PRO A 1 282 ? 13.590 29.135 44.045 1.00 32.28 282 PRO A O 1
ATOM 2309 N N . ARG A 1 283 ? 12.409 30.823 43.091 1.00 32.30 283 ARG A N 1
ATOM 2310 C CA . ARG A 1 283 ? 11.092 30.193 43.187 1.00 32.30 283 ARG A CA 1
ATOM 2311 C C . ARG A 1 283 ? 11.012 28.768 42.626 1.00 31.92 283 ARG A C 1
ATOM 2312 O O . ARG A 1 283 ? 10.411 27.897 43.248 1.00 32.42 283 ARG A O 1
ATOM 2320 N N . TYR A 1 284 ? 11.607 28.535 41.458 1.00 31.79 284 TYR A N 1
ATOM 2321 C CA . TYR A 1 284 ? 11.620 27.194 40.837 1.00 31.13 284 TYR A CA 1
ATOM 2322 C C . TYR A 1 284 ? 12.088 26.110 41.795 1.00 30.51 284 TYR A C 1
ATOM 2323 O O . TYR A 1 284 ? 11.446 25.085 41.918 1.00 30.30 284 TYR A O 1
ATOM 2332 N N . VAL A 1 285 ? 13.212 26.349 42.465 1.00 30.50 285 VAL A N 1
ATOM 2333 C CA . VAL A 1 285 ? 13.790 25.369 43.389 1.00 30.56 285 VAL A CA 1
ATOM 2334 C C . VAL A 1 285 ? 12.962 25.216 44.670 1.00 30.06 285 VAL A C 1
ATOM 2335 O O . VAL A 1 285 ? 12.826 24.108 45.198 1.00 30.13 285 VAL A O 1
ATOM 2339 N N . ASP A 1 286 ? 12.415 26.333 45.146 1.00 29.58 286 ASP A N 1
ATOM 2340 C CA . ASP A 1 286 ? 11.481 26.356 46.276 1.00 28.89 286 ASP A CA 1
ATOM 2341 C C . ASP A 1 286 ? 10.255 25.477 45.999 1.00 28.07 286 ASP A C 1
ATOM 2342 O O . ASP A 1 286 ? 9.818 24.732 46.871 1.00 27.70 286 ASP A O 1
ATOM 2347 N N . ILE A 1 287 ? 9.697 25.593 44.794 1.00 27.41 287 ILE A N 1
ATOM 2348 C CA . ILE A 1 287 ? 8.511 24.836 44.395 1.00 26.96 287 ILE A CA 1
ATOM 2349 C C . ILE A 1 287 ? 8.839 23.340 44.295 1.00 27.00 287 ILE A C 1
ATOM 2350 O O . ILE A 1 287 ? 8.082 22.494 44.762 1.00 27.02 287 ILE A O 1
ATOM 2355 N N . LEU A 1 288 ? 9.988 23.047 43.702 1.00 27.36 288 LEU A N 1
ATOM 2356 C CA . LEU A 1 288 ? 10.520 21.697 43.556 1.00 27.47 288 LEU A CA 1
ATOM 2357 C C . LEU A 1 288 ? 10.735 21.023 44.909 1.00 27.86 288 LEU A C 1
ATOM 2358 O O . LEU A 1 288 ? 10.276 19.900 45.135 1.00 27.27 288 LEU A O 1
ATOM 2363 N N . ARG A 1 289 ? 11.404 21.721 45.825 1.00 27.95 289 ARG A N 1
ATOM 2364 C CA . ARG A 1 289 ? 11.588 21.179 47.168 1.00 28.12 289 ARG A CA 1
ATOM 2365 C C . ARG A 1 289 ? 10.257 20.917 47.889 1.00 27.40 289 ARG A C 1
ATOM 2366 O O . ARG A 1 289 ? 10.067 19.839 48.463 1.00 27.21 289 ARG A O 1
ATOM 2374 N N . ALA A 1 290 ? 9.333 21.876 47.823 1.00 26.24 290 ALA A N 1
ATOM 2375 C CA . ALA A 1 290 ? 7.997 21.717 48.382 1.00 25.79 290 ALA A CA 1
ATOM 2376 C C . ALA A 1 290 ? 7.308 20.421 47.909 1.00 25.50 290 ALA A C 1
ATOM 2377 O O . ALA A 1 290 ? 6.834 19.639 48.728 1.00 25.52 290 ALA A O 1
ATOM 2379 N N . ILE A 1 291 ? 7.246 20.220 46.593 1.00 25.12 291 ILE A N 1
ATOM 2380 C CA . ILE A 1 291 ? 6.666 19.014 45.976 1.00 25.34 291 ILE A CA 1
ATOM 2381 C C . ILE A 1 291 ? 7.343 17.733 46.475 1.00 25.51 291 ILE A C 1
ATOM 2382 O O . ILE A 1 291 ? 6.661 16.806 46.911 1.00 26.09 291 ILE A O 1
ATOM 2387 N N . ALA A 1 292 ? 8.676 17.709 46.445 1.00 25.25 292 ALA A N 1
ATOM 2388 C CA . ALA A 1 292 ? 9.464 16.610 46.994 1.00 25.52 292 ALA A CA 1
ATOM 2389 C C . ALA A 1 292 ? 9.134 16.278 48.451 1.00 25.85 292 ALA A C 1
ATOM 2390 O O . ALA A 1 292 ? 9.246 15.110 48.863 1.00 26.61 292 ALA A O 1
ATOM 2392 N N . LEU A 1 293 ? 8.759 17.294 49.236 1.00 25.60 293 LEU A N 1
ATOM 2393 C CA . LEU A 1 293 ? 8.397 17.097 50.650 1.00 26.32 293 LEU A CA 1
ATOM 2394 C C . LEU A 1 293 ? 6.913 16.727 50.863 1.00 26.14 293 LEU A C 1
ATOM 2395 O O . LEU A 1 293 ? 6.463 16.630 51.998 1.00 26.11 293 LEU A O 1
ATOM 2400 N N . GLY A 1 294 ? 6.160 16.551 49.774 1.00 26.25 294 GLY A N 1
ATOM 2401 C CA . GLY A 1 294 ? 4.748 16.196 49.857 1.00 25.97 294 GLY A CA 1
ATOM 2402 C C . GLY A 1 294 ? 3.751 17.337 49.788 1.00 25.57 294 GLY A C 1
ATOM 2403 O O . GLY A 1 294 ? 2.557 17.122 49.951 1.00 26.06 294 GLY A O 1
ATOM 2404 N N . TYR A 1 295 ? 4.218 18.560 49.577 1.00 25.38 295 TYR A N 1
ATOM 2405 C CA . TYR A 1 295 ? 3.303 19.656 49.285 1.00 25.45 295 TYR A CA 1
ATOM 2406 C C . TYR A 1 295 ? 3.095 19.651 47.755 1.00 25.96 295 TYR A C 1
ATOM 2407 O O . TYR A 1 295 ? 3.776 20.330 47.022 1.00 26.09 295 TYR A O 1
ATOM 2416 N N . ASN A 1 296 ? 2.144 18.832 47.304 1.00 26.85 296 ASN A N 1
ATOM 2417 C CA . ASN A 1 296 ? 2.051 18.411 45.907 1.00 27.19 296 ASN A CA 1
ATOM 2418 C C . ASN A 1 296 ? 0.669 18.717 45.279 1.00 27.04 296 ASN A C 1
ATOM 2419 O O . ASN A 1 296 ? 0.246 18.114 44.278 1.00 26.12 296 ASN A O 1
ATOM 2424 N N . ARG A 1 297 ? -0.025 19.659 45.903 1.00 26.78 297 ARG A N 1
ATOM 2425 C CA . ARG A 1 297 ? -1.248 20.238 45.363 1.00 27.69 297 ARG A CA 1
ATOM 2426 C C . ARG A 1 297 ? -1.112 21.756 45.437 1.00 27.23 297 ARG A C 1
ATOM 2427 O O . ARG A 1 297 ? -0.378 22.276 46.279 1.00 27.55 297 ARG A O 1
ATOM 2435 N N . TRP A 1 298 ? -1.787 22.445 44.527 1.00 26.25 298 TRP A N 1
ATOM 2436 C CA . TRP A 1 298 ? -1.719 23.895 44.392 1.00 25.72 298 TRP A CA 1
ATOM 2437 C C . TRP A 1 298 ? -1.705 24.676 45.705 1.00 25.52 298 TRP A C 1
ATOM 2438 O O . TRP A 1 298 ? -0.762 25.424 45.977 1.00 25.76 298 TRP A O 1
ATOM 2449 N N . SER A 1 299 ? -2.773 24.547 46.486 1.00 25.37 299 SER A N 1
ATOM 2450 C CA . SER A 1 299 ? -2.879 25.275 47.765 1.00 25.10 299 SER A CA 1
ATOM 2451 C C . SER A 1 299 ? -1.825 24.825 48.766 1.00 24.57 299 SER A C 1
ATOM 2452 O O . SER A 1 299 ? -1.379 25.621 49.587 1.00 25.28 299 SER A O 1
ATOM 2455 N N . LEU A 1 300 ? -1.437 23.555 48.712 1.00 24.55 300 LEU A N 1
ATOM 2456 C CA . LEU A 1 300 ? -0.388 23.039 49.603 1.00 24.82 300 LEU A CA 1
ATOM 2457 C C . LEU A 1 300 ? 0.940 23.757 49.342 1.00 24.71 300 LEU A C 1
ATOM 2458 O O . LEU A 1 300 ? 1.609 24.184 50.285 1.00 23.88 300 LEU A O 1
ATOM 2463 N N . ILE A 1 301 ? 1.270 23.913 48.056 1.00 25.73 301 ILE A N 1
ATOM 2464 C CA . ILE A 1 301 ? 2.489 24.580 47.590 1.00 27.19 301 ILE A CA 1
ATOM 2465 C C . ILE A 1 301 ? 2.476 26.053 47.962 1.00 27.68 301 ILE A C 1
ATOM 2466 O O . ILE A 1 301 ? 3.439 26.577 48.516 1.00 27.47 301 ILE A O 1
ATOM 2471 N N . ARG A 1 302 ? 1.359 26.699 47.661 1.00 28.18 302 ARG A N 1
ATOM 2472 C CA . ARG A 1 302 ? 1.181 28.113 47.860 1.00 28.85 302 ARG A CA 1
ATOM 2473 C C . ARG A 1 302 ? 1.291 28.527 49.334 1.00 28.62 302 ARG A C 1
ATOM 2474 O O . ARG A 1 302 ? 2.010 29.491 49.656 1.00 28.65 302 ARG A O 1
ATOM 2482 N N . ASP A 1 303 ? 0.583 27.819 50.221 1.00 27.23 303 ASP A N 1
ATOM 2483 C CA . ASP A 1 303 ? 0.655 28.106 51.659 1.00 26.45 303 ASP A CA 1
ATOM 2484 C C . ASP A 1 303 ? 2.047 27.811 52.231 1.00 25.53 303 ASP A C 1
ATOM 2485 O O . ASP A 1 303 ? 2.527 28.535 53.088 1.00 23.89 303 ASP A O 1
ATOM 2490 N N . TYR A 1 304 ? 2.671 26.729 51.769 1.00 25.56 304 TYR A N 1
ATOM 2491 C CA . TYR A 1 304 ? 3.975 26.304 52.302 1.00 26.14 304 TYR A CA 1
ATOM 2492 C C . TYR A 1 304 ? 5.015 27.396 52.079 1.00 26.17 304 TYR A C 1
ATOM 2493 O O . TYR A 1 304 ? 5.703 27.826 53.017 1.00 25.75 304 TYR A O 1
ATOM 2502 N N . LEU A 1 305 ? 5.082 27.860 50.837 1.00 25.95 305 LEU A N 1
ATOM 2503 C CA . LEU A 1 305 ? 6.006 28.906 50.454 1.00 26.94 305 LEU A CA 1
ATOM 2504 C C . LEU A 1 305 ? 5.681 30.269 51.057 1.00 26.64 305 LEU A C 1
ATOM 2505 O O . LEU A 1 305 ? 6.599 31.025 51.364 1.00 26.60 305 LEU A O 1
ATOM 2510 N N . ALA A 1 306 ? 4.392 30.587 51.217 1.00 26.44 306 ALA A N 1
ATOM 2511 C CA . ALA A 1 306 ? 3.982 31.838 51.870 1.00 26.99 306 ALA A CA 1
ATOM 2512 C C . ALA A 1 306 ? 4.524 31.879 53.288 1.00 27.46 306 ALA A C 1
ATOM 2513 O O . ALA A 1 306 ? 5.020 32.903 53.759 1.00 27.77 306 ALA A O 1
ATOM 2515 N N . VAL A 1 307 ? 4.426 30.730 53.944 1.00 28.13 307 VAL A N 1
ATOM 2516 C CA . VAL A 1 307 ? 4.816 30.536 55.322 1.00 29.40 307 VAL A CA 1
ATOM 2517 C C . VAL A 1 307 ? 6.347 30.592 55.485 1.00 30.63 307 VAL A C 1
ATOM 2518 O O . VAL A 1 307 ? 6.850 31.086 56.496 1.00 30.34 307 VAL A O 1
ATOM 2522 N N . LYS A 1 308 ? 7.071 30.102 54.478 1.00 31.91 308 LYS A N 1
ATOM 2523 C CA . LYS A 1 308 ? 8.537 30.132 54.466 1.00 33.80 308 LYS A CA 1
ATOM 2524 C C . LYS A 1 308 ? 9.103 31.484 53.995 1.00 34.68 308 LYS A C 1
ATOM 2525 O O . LYS A 1 308 ? 10.322 31.645 53.909 1.00 34.86 308 LYS A O 1
ATOM 2531 N N . GLY A 1 309 ? 8.228 32.446 53.693 1.00 35.39 309 GLY A N 1
ATOM 2532 C CA . GLY A 1 309 ? 8.672 33.793 53.347 1.00 36.49 309 GLY A CA 1
ATOM 2533 C C . GLY A 1 309 ? 8.146 34.374 52.045 1.00 37.44 309 GLY A C 1
ATOM 2534 O O . GLY A 1 309 ? 7.800 35.556 51.984 1.00 37.84 309 GLY A O 1
ATOM 2535 N N . THR A 1 310 ? 8.078 33.566 50.996 1.00 38.15 310 THR A N 1
ATOM 2536 C CA . THR A 1 310 ? 7.661 34.086 49.693 1.00 39.05 310 THR A CA 1
ATOM 2537 C C . THR A 1 310 ? 6.219 33.740 49.299 1.00 39.11 310 THR A C 1
ATOM 2538 O O . THR A 1 310 ? 5.908 32.593 48.965 1.00 39.73 310 THR A O 1
ATOM 2542 N N . LYS A 1 311 ? 5.352 34.749 49.349 1.00 39.03 311 LYS A N 1
ATOM 2543 C CA . LYS A 1 311 ? 4.005 34.661 48.798 1.00 38.74 311 LYS A CA 1
ATOM 2544 C C . LYS A 1 311 ? 4.077 34.823 47.273 1.00 38.30 311 LYS A C 1
ATOM 2545 O O . LYS A 1 311 ? 4.518 35.865 46.769 1.00 38.44 311 LYS A O 1
ATOM 2551 N N . ILE A 1 312 ? 3.661 33.785 46.550 1.00 37.37 312 ILE A N 1
ATOM 2552 C CA . ILE A 1 312 ? 3.654 33.808 45.090 1.00 36.56 312 ILE A CA 1
ATOM 2553 C C . ILE A 1 312 ? 2.230 34.073 44.580 1.00 36.13 312 ILE A C 1
ATOM 2554 O O . ILE A 1 312 ? 1.317 33.321 44.901 1.00 36.55 312 ILE A O 1
ATOM 2559 N N . PRO A 1 313 ? 2.036 35.148 43.789 1.00 35.48 313 PRO A N 1
ATOM 2560 C CA . PRO A 1 313 ? 0.732 35.378 43.159 1.00 35.06 313 PRO A CA 1
ATOM 2561 C C . PRO A 1 313 ? 0.289 34.197 42.296 1.00 34.77 313 PRO A C 1
ATOM 2562 O O . PRO A 1 313 ? 1.127 33.486 41.726 1.00 34.59 313 PRO A O 1
ATOM 2566 N N . GLU A 1 314 ? -1.023 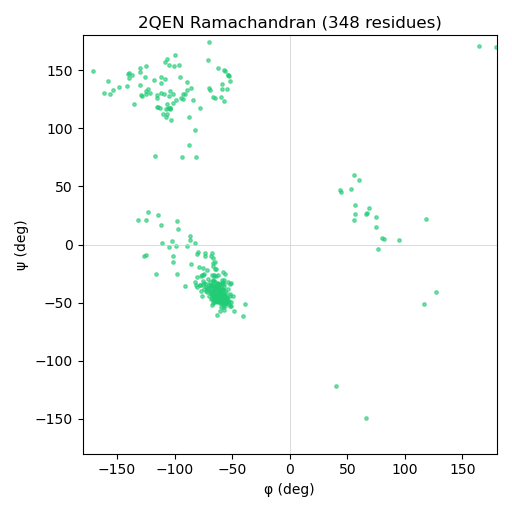34.024 42.197 1.00 34.30 314 GLU A N 1
ATOM 2567 C CA . GLU A 1 314 ? -1.655 32.904 41.510 1.00 34.20 314 GLU A CA 1
ATOM 2568 C C . GLU A 1 314 ? -1.288 32.773 40.017 1.00 33.48 314 GLU A C 1
ATOM 2569 O O . GLU A 1 314 ? -0.957 31.665 39.561 1.00 33.02 314 GLU A O 1
ATOM 2575 N N . PRO A 1 315 ? -1.351 33.889 39.247 1.00 32.66 315 PRO A N 1
ATOM 2576 C CA . PRO A 1 315 ? -0.830 33.843 37.870 1.00 32.13 315 PRO A CA 1
ATOM 2577 C C . PRO A 1 315 ? 0.666 33.476 37.759 1.00 31.55 315 PRO A C 1
ATOM 2578 O O . PRO A 1 315 ? 1.034 32.735 36.863 1.00 30.87 315 PRO A O 1
ATOM 2582 N N . ARG A 1 316 ? 1.506 33.977 38.662 1.00 31.34 316 ARG A N 1
ATOM 2583 C CA . ARG A 1 316 ? 2.931 33.601 38.688 1.00 31.43 316 ARG A CA 1
ATOM 2584 C C . ARG A 1 316 ? 3.129 32.124 38.991 1.00 30.46 316 ARG A C 1
ATOM 2585 O O . ARG A 1 316 ? 3.874 31.429 38.287 1.00 30.33 316 ARG A O 1
ATOM 2593 N N . LEU A 1 317 ? 2.452 31.647 40.035 1.00 29.48 317 LEU A N 1
ATOM 2594 C CA . LEU A 1 317 ? 2.522 30.241 40.404 1.00 29.04 317 LEU A CA 1
ATOM 2595 C C . LEU A 1 317 ? 2.144 29.326 39.236 1.00 28.66 317 LEU A C 1
ATOM 2596 O O . LEU A 1 317 ? 2.794 28.306 39.013 1.00 28.54 317 LEU A O 1
ATOM 2601 N N . TYR A 1 318 ? 1.101 29.702 38.499 1.00 28.54 318 TYR A N 1
ATOM 2602 C CA . TYR A 1 318 ? 0.639 28.926 37.356 1.00 28.86 318 TYR A CA 1
ATOM 2603 C C . TYR A 1 318 ? 1.726 28.850 36.283 1.00 28.31 318 TYR A C 1
ATOM 2604 O O . TYR A 1 318 ? 2.008 27.767 35.752 1.00 27.07 318 TYR A O 1
ATOM 2613 N N . ALA A 1 319 ? 2.322 30.006 35.975 1.00 27.77 319 ALA A N 1
ATOM 2614 C CA . ALA A 1 319 ? 3.399 30.091 34.983 1.00 27.12 319 ALA A CA 1
ATOM 2615 C C . ALA A 1 319 ? 4.621 29.265 35.408 1.00 26.63 319 ALA A C 1
ATOM 2616 O O . ALA A 1 319 ? 5.153 28.487 34.618 1.00 26.53 319 ALA A O 1
ATOM 2618 N N . LEU A 1 320 ? 5.027 29.406 36.665 1.00 25.88 320 LEU A N 1
ATOM 2619 C CA . LEU A 1 320 ? 6.163 28.657 37.214 1.00 25.88 320 LEU A CA 1
ATOM 2620 C C . LEU A 1 320 ? 5.978 27.138 37.112 1.00 25.67 320 LEU A C 1
ATOM 2621 O O . LEU A 1 320 ? 6.887 26.430 36.680 1.00 24.62 320 LEU A O 1
ATOM 2626 N N . LEU A 1 321 ? 4.798 26.657 37.506 1.00 25.71 321 LEU A N 1
ATOM 2627 C CA . LEU A 1 321 ? 4.479 25.229 37.463 1.00 26.05 321 LEU A CA 1
ATOM 2628 C C . LEU A 1 321 ? 4.395 24.699 36.023 1.00 26.79 321 LEU A C 1
ATOM 2629 O O . LEU A 1 321 ? 4.883 23.601 35.722 1.00 26.77 321 LEU A O 1
ATOM 2634 N N . GLU A 1 322 ? 3.791 25.489 35.143 1.00 27.07 322 GLU A N 1
ATOM 2635 C CA . GLU A 1 322 ? 3.736 25.156 33.715 1.00 28.00 322 GLU A CA 1
ATOM 2636 C C . GLU A 1 322 ? 5.125 25.029 33.083 1.00 27.20 322 GLU A C 1
ATOM 2637 O O . GLU A 1 322 ? 5.373 24.088 32.326 1.00 27.26 322 GLU A O 1
ATOM 2643 N N . ASN A 1 323 ? 6.019 25.967 33.393 1.00 26.59 323 ASN A N 1
ATOM 2644 C CA . ASN A 1 323 ? 7.415 25.909 32.942 1.00 26.71 323 ASN A CA 1
ATOM 2645 C C . ASN A 1 323 ? 8.173 24.666 33.430 1.00 26.48 323 ASN A C 1
ATOM 2646 O O . ASN A 1 323 ? 8.868 24.007 32.664 1.00 26.55 323 ASN A O 1
ATOM 2651 N N . LEU A 1 324 ? 8.030 24.370 34.713 1.00 26.14 324 LEU A N 1
ATOM 2652 C CA . LEU A 1 324 ? 8.579 23.171 35.344 1.00 26.20 324 LEU A CA 1
ATOM 2653 C C . LEU A 1 324 ? 8.118 21.879 34.670 1.00 25.90 324 LEU A C 1
ATOM 2654 O O . LEU A 1 324 ? 8.905 20.936 34.508 1.00 25.86 324 LEU A O 1
ATOM 2659 N N . LYS A 1 325 ? 6.847 21.841 34.276 1.00 25.52 325 LYS A N 1
ATOM 2660 C CA . LYS A 1 325 ? 6.298 20.737 33.484 1.00 26.08 325 LYS A CA 1
ATOM 2661 C C . LYS A 1 325 ? 6.900 20.633 32.071 1.00 26.22 325 LYS A C 1
ATOM 2662 O O . LYS A 1 325 ? 7.238 19.523 31.608 1.00 26.55 325 LYS A O 1
ATOM 2668 N N . LYS A 1 326 ? 7.026 21.782 31.396 1.00 25.48 326 LYS A N 1
ATOM 2669 C CA . LYS A 1 326 ? 7.600 21.880 30.048 1.00 25.27 326 LYS A CA 1
ATOM 2670 C C . LYS A 1 326 ? 9.087 21.525 30.026 1.00 25.12 326 LYS A C 1
ATOM 2671 O O . LYS A 1 326 ? 9.605 21.027 29.021 1.00 24.47 326 LYS A O 1
ATOM 2677 N N . MET A 1 327 ? 9.768 21.825 31.128 1.00 25.17 327 MET A N 1
ATOM 2678 C CA . MET A 1 327 ? 11.161 21.443 31.322 1.00 25.96 327 MET A CA 1
ATOM 2679 C C . MET A 1 327 ? 11.256 19.984 31.771 1.00 25.48 327 MET A C 1
ATOM 2680 O O . MET A 1 327 ? 12.347 19.443 31.882 1.00 25.29 327 MET A O 1
ATOM 2685 N N . ASN A 1 328 ? 10.108 19.374 32.078 1.00 25.53 328 ASN A N 1
ATOM 2686 C CA . ASN A 1 328 ? 10.037 17.987 32.547 1.00 26.02 328 ASN A CA 1
ATOM 2687 C C . ASN A 1 328 ? 10.682 17.721 33.926 1.00 26.53 328 ASN A C 1
ATOM 2688 O O . ASN A 1 328 ? 11.117 16.586 34.208 1.00 26.27 328 ASN A O 1
ATOM 2693 N N . TRP A 1 329 ? 10.752 18.743 34.782 1.00 26.59 329 TRP A N 1
ATOM 2694 C CA . TRP A 1 329 ? 11.164 18.515 36.183 1.00 27.44 329 TRP A CA 1
ATOM 2695 C C . TRP A 1 329 ? 10.042 17.778 36.891 1.00 27.60 329 TRP A C 1
ATOM 2696 O O . TRP A 1 329 ? 10.278 16.958 37.785 1.00 27.35 329 TRP A O 1
ATOM 2707 N N . ILE A 1 330 ? 8.825 18.043 36.410 1.00 27.87 330 ILE A N 1
ATOM 2708 C CA . ILE A 1 330 ? 7.605 17.684 37.100 1.00 27.76 330 ILE A CA 1
ATOM 2709 C C . ILE A 1 330 ? 6.546 17.106 36.158 1.00 27.67 330 ILE A C 1
ATOM 2710 O O . ILE A 1 330 ? 6.453 17.490 35.000 1.00 26.75 330 ILE A O 1
ATOM 2715 N N . VAL A 1 331 ? 5.775 16.160 36.682 1.00 28.29 331 VAL A N 1
ATOM 2716 C CA . VAL A 1 331 ? 4.549 15.697 36.056 1.00 29.16 331 VAL A CA 1
ATOM 2717 C C . VAL A 1 331 ? 3.351 16.132 36.931 1.00 29.98 331 VAL A C 1
ATOM 2718 O O . VAL A 1 331 ? 3.427 16.095 38.176 1.00 29.34 331 VAL A O 1
ATOM 2722 N N . GLU A 1 332 ? 2.274 16.580 36.282 1.00 30.54 332 GLU A N 1
ATOM 2723 C CA . GLU A 1 332 ? 0.983 16.761 36.938 1.00 32.28 332 GLU A CA 1
ATOM 2724 C C . GLU A 1 332 ? 0.037 15.655 36.501 1.00 32.82 332 GLU A C 1
ATOM 2725 O O . GLU A 1 332 ? -0.278 15.539 35.316 1.00 32.83 332 GLU A O 1
ATOM 2731 N N . GLU A 1 333 ? -0.404 14.842 37.457 1.00 33.76 333 GLU A N 1
ATOM 2732 C CA . GLU A 1 333 ? -1.343 13.754 37.181 1.00 35.18 333 GLU A CA 1
ATOM 2733 C C . GLU A 1 333 ? -2.371 13.636 38.295 1.00 35.34 333 GLU A C 1
ATOM 2734 O O . GLU A 1 333 ? -2.049 13.872 39.445 1.00 35.48 333 GLU A O 1
ATOM 2740 N N . ASP A 1 334 ? -3.598 13.252 37.945 1.00 36.34 334 ASP A N 1
ATOM 2741 C CA . ASP A 1 334 ? -4.697 13.112 38.914 1.00 36.93 334 ASP A CA 1
ATOM 2742 C C . ASP A 1 334 ? -4.760 14.294 39.891 1.00 36.51 334 ASP A C 1
ATOM 2743 O O . ASP A 1 334 ? -4.891 14.095 41.107 1.00 36.69 334 ASP A O 1
ATOM 2748 N N . ASN A 1 335 ? -4.644 15.508 39.347 1.00 35.78 335 ASN A N 1
ATOM 2749 C CA . ASN A 1 335 ? -4.638 16.738 40.129 1.00 35.51 335 ASN A CA 1
ATOM 2750 C C . ASN A 1 335 ? -3.545 16.798 41.220 1.00 35.25 335 ASN A C 1
ATOM 2751 O O . ASN A 1 335 ? -3.741 17.384 42.293 1.00 35.27 335 ASN A O 1
ATOM 2756 N N . THR A 1 336 ? -2.394 16.194 40.921 1.00 34.03 336 THR A N 1
ATOM 2757 C CA . THR A 1 336 ? -1.272 16.113 41.846 1.00 32.85 336 THR A CA 1
ATOM 2758 C C . THR A 1 336 ? 0.046 16.289 41.098 1.00 31.78 336 THR A C 1
ATOM 2759 O O . THR A 1 336 ? 0.231 15.730 40.015 1.00 31.58 336 THR A O 1
ATOM 2763 N N . TYR A 1 337 ? 0.942 17.081 41.673 1.00 30.35 337 TYR A N 1
ATOM 2764 C CA . TYR A 1 337 ? 2.302 17.239 41.147 1.00 30.18 337 TYR A CA 1
ATOM 2765 C C . TYR A 1 337 ? 3.274 16.216 41.716 1.00 29.74 337 TYR A C 1
ATOM 2766 O O . TYR A 1 337 ? 3.217 15.869 42.900 1.00 29.41 337 TYR A O 1
ATOM 2775 N N . LYS A 1 338 ? 4.140 15.707 40.853 1.00 29.55 338 LYS A N 1
ATOM 2776 C CA . LYS A 1 338 ? 5.283 14.914 41.310 1.00 30.36 338 LYS A CA 1
ATOM 2777 C C . LYS A 1 338 ? 6.564 15.204 40.554 1.00 29.52 338 LYS A C 1
ATOM 2778 O O . LYS A 1 338 ? 6.549 15.524 39.361 1.00 29.44 338 LYS A O 1
ATOM 2784 N N . ILE A 1 339 ? 7.676 15.085 41.265 1.00 29.26 339 ILE A N 1
ATOM 2785 C CA . ILE A 1 339 ? 8.978 15.124 40.623 1.00 28.84 339 ILE A CA 1
ATOM 2786 C C . ILE A 1 339 ? 9.026 13.957 39.612 1.00 28.57 339 ILE A C 1
ATOM 2787 O O . ILE A 1 339 ? 8.737 12.802 39.955 1.00 28.51 339 ILE A O 1
ATOM 2792 N N . ALA A 1 340 ? 9.354 14.287 38.367 1.00 27.94 340 ALA A N 1
ATOM 2793 C CA . ALA A 1 340 ? 9.413 13.319 37.278 1.00 27.90 340 ALA A CA 1
ATOM 2794 C C . ALA A 1 340 ? 10.412 12.181 37.539 1.00 27.85 340 ALA A C 1
ATOM 2795 O O . ALA A 1 340 ? 10.129 11.024 37.208 1.00 28.27 340 ALA A O 1
ATOM 2797 N N . ASP A 1 341 ? 11.574 12.522 38.101 1.00 27.48 341 ASP A N 1
ATOM 2798 C CA . ASP A 1 341 ? 12.620 11.554 38.460 1.00 27.35 341 ASP A CA 1
ATOM 2799 C C . ASP A 1 341 ? 12.657 11.395 39.992 1.00 27.04 341 ASP A C 1
ATOM 2800 O O . ASP A 1 341 ? 12.957 12.345 40.697 1.00 26.79 341 ASP A O 1
ATOM 2805 N N . PRO A 1 342 ? 12.362 10.183 40.509 1.00 27.04 342 PRO A N 1
ATOM 2806 C CA . PRO A 1 342 ? 12.308 9.920 41.962 1.00 26.85 342 PRO A CA 1
ATOM 2807 C C . PRO A 1 342 ? 13.633 10.136 42.703 1.00 26.74 342 PRO A C 1
ATOM 2808 O O . PRO A 1 342 ? 13.627 10.400 43.906 1.00 26.79 342 PRO A O 1
ATOM 2812 N N . VAL A 1 343 ? 14.753 9.995 41.996 1.00 26.59 343 VAL A N 1
ATOM 2813 C CA . VAL A 1 343 ? 16.068 10.319 42.545 1.00 26.35 343 VAL A CA 1
ATOM 2814 C C . VAL A 1 343 ? 16.244 11.845 42.747 1.00 26.94 343 VAL A C 1
ATOM 2815 O O . VAL A 1 343 ? 16.777 12.281 43.768 1.00 27.49 343 VAL A O 1
ATOM 2819 N N . VAL A 1 344 ? 15.776 12.655 41.795 1.00 27.44 344 VAL A N 1
ATOM 2820 C CA . VAL A 1 344 ? 15.696 14.106 41.997 1.00 27.62 344 VAL A CA 1
ATOM 2821 C C . VAL A 1 344 ? 14.902 14.436 43.275 1.00 28.33 344 VAL A C 1
ATOM 2822 O O . VAL A 1 344 ? 15.346 15.240 44.093 1.00 28.53 344 VAL A O 1
ATOM 2826 N N . ALA A 1 345 ? 13.752 13.791 43.461 1.00 28.85 345 ALA A N 1
ATOM 2827 C CA . ALA A 1 345 ? 12.988 13.947 44.694 1.00 29.44 345 ALA A CA 1
ATOM 2828 C C . ALA A 1 345 ? 13.805 13.601 45.965 1.00 29.94 345 ALA A C 1
ATOM 2829 O O . ALA A 1 345 ? 13.792 14.357 46.946 1.00 29.65 345 ALA A O 1
ATOM 2831 N N . THR A 1 346 ? 14.514 12.468 45.939 1.00 30.67 346 THR A N 1
ATOM 2832 C CA . THR A 1 346 ? 15.404 12.060 47.038 1.00 31.01 346 THR A CA 1
ATOM 2833 C C . THR A 1 346 ? 16.459 13.129 47.351 1.00 31.80 346 THR A C 1
ATOM 2834 O O . THR A 1 346 ? 16.667 13.472 48.509 1.00 31.94 346 THR A O 1
ATOM 2838 N N . VAL A 1 347 ? 17.087 13.666 46.306 1.00 32.76 347 VAL A N 1
ATOM 2839 C CA . VAL A 1 347 ? 18.092 14.738 46.415 1.00 33.44 347 VAL A CA 1
ATOM 2840 C C . VAL A 1 347 ? 17.510 16.055 46.961 1.00 33.79 347 VAL A C 1
ATOM 2841 O O . VAL A 1 347 ? 18.131 16.703 47.799 1.00 34.06 347 VAL A O 1
ATOM 2845 N N . LEU A 1 348 ? 16.322 16.440 46.499 1.00 34.33 348 LEU A N 1
ATOM 2846 C CA . LEU A 1 348 ? 15.636 17.645 47.027 1.00 35.05 348 LEU A CA 1
ATOM 2847 C C . LEU A 1 348 ? 15.200 17.559 48.504 1.00 35.56 348 LEU A C 1
ATOM 2848 O O . LEU A 1 348 ? 15.092 18.577 49.164 1.00 35.14 348 LEU A O 1
ATOM 2853 N N . ARG A 1 349 ? 14.946 16.349 49.004 1.00 36.80 349 ARG A N 1
ATOM 2854 C CA . ARG A 1 349 ? 14.636 16.143 50.425 1.00 38.20 349 ARG A CA 1
ATOM 2855 C C . ARG A 1 349 ? 15.914 16.134 51.257 1.00 39.34 349 ARG A C 1
ATOM 2856 O O . ARG A 1 349 ? 15.861 16.097 52.485 1.00 39.27 349 ARG A O 1
ATOM 2864 N N . ILE A 1 350 ? 17.042 16.166 50.542 1.00 40.77 350 ILE A N 1
ATOM 2865 C CA . ILE A 1 350 ? 18.428 16.253 51.034 1.00 42.06 350 ILE A CA 1
ATOM 2866 C C . ILE A 1 350 ? 19.116 14.879 51.104 1.00 42.61 350 ILE A C 1
ATOM 2867 O O . ILE A 1 350 ? 18.891 14.085 52.020 1.00 43.28 350 ILE A O 1
#

Nearest PDB structures (foldseek):
  2qen-assembly1_A  TM=1.003E+00  e=1.322E-61  unclassified
  2fna-assembly2_B  TM=8.417E-01  e=3.830E-28  Saccharolobus solfataricus P2
  1in4-assembly1_A  TM=5.502E-01  e=2.276E-06  Thermotoga maritima
  1in8-assembly1_A  TM=5.385E-01  e=2.276E-06  Thermotoga maritima
  7pbl-assembly1_C  TM=4.661E-01  e=3.449E-06  Streptococcus thermophilus

Solvent-accessible surface area: 17612 Å² total; per-residue (Å²): 113,10,6,27,105,179,102,32,62,113,63,159,48,24,17,46,13,110,80,23,12,115,105,0,68,72,9,7,131,107,77,39,3,1,6,0,7,10,26,90,52,0,18,10,37,27,1,0,70,1,6,18,49,105,58,21,12,5,35,0,56,0,70,117,26,54,68,158,194,34,69,0,52,96,70,67,1,0,133,46,0,20,67,48,3,51,95,19,149,155,28,26,75,118,40,175,12,95,72,119,12,144,0,51,122,60,89,24,162,140,2,51,16,113,57,0,1,101,29,0,9,67,0,0,112,82,53,46,64,0,4,0,0,0,8,27,0,1,25,0,70,65,9,24,113,174,44,0,95,57,0,9,46,8,1,9,36,2,48,90,58,9,103,34,1,23,5,0,0,0,0,7,24,30,17,25,0,75,57,10,3,97,68,124,61,176,130,8,32,0,99,56,62,109,16,5,98,5,90,1,123,51,19,94,109,105,33,1,30,69,7,0,74,115,0,3,136,90,60,140,70,136,19,78,136,115,47,8,64,91,0,4,107,67,0,66,1,0,18,26,3,0,16,16,2,0,8,13,15,60,171,43,56,48,42,42,134,0,11,137,97,0,51,86,56,0,102,48,94,0,82,31,22,4,88,95,3,102,177,134,7,65,53,11,14,48,0,0,73,0,9,8,81,41,79,29,105,67,51,69,0,83,77,40,7,32,127,137,64,47,170,12,85,91,108,110,0,129,48,3,0,34,46,0,66,66,28,26,34,2,49,63,100,145,120,18,15,77,17,20,7,39,1,6,11,34,7,1,118,175

Organism: Pyrococcus abyssi (strain GE5 / Orsay) (NCBI:txid272844)

Secondary structure (DSSP, 8-state):
--S--SPP-SGGGS-S-HHHHHHHHHHHHH-SEEEEE--TTSSHHHHHHHHHHHSSEEEEEHHHHHHTTT-B-HHHHHHHHHHHS-SHHHHHHHHT-----GGGTS-GGG--HHHHHHHHHHHHHHHS-EEEEEETGGGGGGBTTTTTHHHHHHHHHHHHH-TTEEEEEEESSHHHHHHHH-TT-TTSTTTT---EEEE--PPPHHHHHHHHHHHHHTTT----HHHHHHHHHHHTT-HHHHHHHHHHHHHH--HHHHHHHHHHHHHHHHHHHHHHHHHH-HHHHHHHHHHHTT--SHHHHHHHHHHTT-PPPHHHHHHHHHHHHHTTSEEEETTEEEESSHHHHHHHT-